Protein AF-A0A946SSC5-F1 (afdb_monomer)

pLDDT: mean 83.24, std 13.73, range [35.94, 98.56]

Mean predicted aligned error: 6.86 Å

Solvent-accessible surface area (backbone atoms only — not comparable to full-atom values): 13674 Å² total; per-residue (Å²): 127,75,74,42,82,44,70,67,45,88,76,43,49,70,81,72,43,70,69,41,90,38,64,67,46,46,53,49,51,55,53,41,40,76,64,51,39,46,44,38,33,26,27,44,85,92,42,77,40,22,36,37,31,32,17,36,24,82,60,31,71,52,28,45,43,38,53,60,25,34,32,43,79,46,79,42,29,50,95,72,70,70,52,75,51,73,42,42,54,56,46,52,52,54,51,51,51,60,23,53,79,68,72,20,16,45,30,41,67,36,67,69,44,43,70,52,40,48,74,74,60,30,40,82,72,52,75,55,101,89,28,33,36,32,36,36,59,81,49,94,83,47,48,71,44,76,38,72,68,44,81,66,90,60,82,75,47,93,92,38,49,31,35,44,36,37,32,46,72,89,51,35,45,42,75,82,43,89,72,63,30,33,59,61,16,44,53,49,40,44,58,77,56,40,91,44,40,46,81,43,82,40,79,57,47,54,69,54,23,70,71,26,15,45,40,44,36,38,40,26,52,73,58,39,78,68,40,92,46,74,56,46,40,41,28,64,55,50,42,54,52,52,54,52,53,52,56,64,74,75,110

Secondary structure (DSSP, 8-state):
--EEEEEPPTTTHHHHSTTTT-HHHHHHHHHHHHTT-EEEEEEETTEEEEEEEEEEGGG-SSSEEESSEEEEEEEEETTTT-S--HHHHHHHHHHHHHHHHTT-EEEEE-STTHHHHHHTTPEEEEEETTEEEEEE-SSTT--EEEPPP--------TTSEEEEEEE-TTSTT-TTSTTS-HHHHHHHHHHHHGGGEEEEEEE--HHHHHHH-PPSSEEEETTEE--SBTTB--HHHHHHHHHHHHHHHT-

Sequence (251 aa):
MAIRITNLTAEDVEECYPGVENEEKRAWVRRMMAKGMRRKFAVEGDERVGWVEYAPTEEALDAVAGEAVNHIHCLIDGRDYSGGGDAARVLLAAVEEDSAEEERGVSYSSHKFANLLVELGYGVVTGHDLGTLYLKATDPSQVVRFIETRVPEVQLEQGRVVVDLYWNYWCSDCAYGRGGDGLEGVRTACAEDGDAIVLREHELDRALIEQLGLGHNMSLIDGKNVSPFVCLTSKDWVRDAIQEARASSSS

Radius of gyration: 19.14 Å; Cα contacts (8 Å, |Δi|>4): 506; chains: 1; bounding box: 51×38×55 Å

Foldseek 3Di:
DDKDKDWCDLVCCCVPDPPSVDVVLNVQVVVLVVQAWIKMFIDDPHDGQWMWIWGAQLFDLAQKHWHQAIEIPDITGGPPLQEDDPRRVVRVVVVVVVSVVSQGKYKYWDPRHVVVCVVVPWDFDDDDPATTMTIDHPDPRIDMDGQDAAQDQDDDDPQAKEKEKEAESPQQQPPPQVARCRPVLLVVLQVVVPPRYHYHYHYDGSVNCNVGSQHHTWMAINSHTQDPHNYDDGSVSSNVVRVVVVVVSVD

Structure (mmCIF, N/CA/C/O backbone):
data_AF-A0A946SSC5-F1
#
_entry.id   AF-A0A946SSC5-F1
#
loop_
_atom_site.group_PDB
_atom_site.id
_atom_site.type_symbol
_atom_site.label_atom_id
_atom_site.label_alt_id
_atom_site.label_comp_id
_atom_site.label_asym_id
_atom_site.label_entity_id
_atom_site.label_seq_id
_atom_site.pdbx_PDB_ins_code
_atom_site.Cartn_x
_atom_site.Cartn_y
_atom_site.Cartn_z
_atom_site.occupancy
_atom_site.B_iso_or_equiv
_atom_site.auth_seq_id
_atom_site.auth_comp_id
_atom_site.auth_asym_id
_atom_site.auth_atom_id
_atom_site.pdbx_PDB_model_num
ATOM 1 N N . MET A 1 1 ? 28.828 -8.118 -6.622 1.00 62.53 1 MET A N 1
ATOM 2 C CA . MET A 1 1 ? 28.400 -9.121 -7.628 1.00 62.53 1 MET A CA 1
ATOM 3 C C . MET A 1 1 ? 27.259 -8.495 -8.434 1.00 62.53 1 MET A C 1
ATOM 5 O O . MET A 1 1 ? 26.855 -7.392 -8.098 1.00 62.53 1 MET A O 1
ATOM 9 N N . ALA A 1 2 ? 26.793 -9.081 -9.543 1.00 87.38 2 ALA A N 1
ATOM 10 C CA . ALA A 1 2 ? 25.662 -8.491 -10.276 1.00 87.38 2 ALA A CA 1
ATOM 11 C C . ALA A 1 2 ? 24.339 -8.824 -9.565 1.00 87.38 2 ALA A C 1
ATOM 13 O O . ALA A 1 2 ? 24.123 -9.984 -9.209 1.00 87.38 2 ALA A O 1
ATOM 14 N N . ILE A 1 3 ? 23.472 -7.826 -9.370 1.00 90.56 3 ILE A N 1
ATOM 15 C CA . ILE A 1 3 ? 22.123 -8.023 -8.824 1.00 90.56 3 ILE A CA 1
ATOM 16 C C . ILE A 1 3 ? 21.229 -8.594 -9.928 1.00 90.56 3 ILE A C 1
ATOM 18 O O . ILE A 1 3 ? 21.169 -8.047 -11.029 1.00 90.56 3 ILE A O 1
ATOM 22 N N . ARG A 1 4 ? 20.523 -9.685 -9.624 1.00 93.00 4 ARG A N 1
ATOM 23 C CA . ARG A 1 4 ? 19.527 -10.316 -10.503 1.00 93.00 4 ARG A CA 1
ATOM 24 C C . ARG A 1 4 ? 18.122 -10.138 -9.934 1.00 93.00 4 ARG A C 1
ATOM 26 O O . ARG A 1 4 ? 17.945 -10.147 -8.717 1.00 93.00 4 ARG A O 1
ATOM 33 N N . ILE A 1 5 ? 17.134 -10.010 -10.815 1.00 94.38 5 ILE A N 1
ATOM 34 C CA . ILE A 1 5 ? 15.723 -9.914 -10.434 1.00 94.38 5 ILE A CA 1
ATOM 35 C C . ILE A 1 5 ? 15.058 -11.283 -10.539 1.00 94.38 5 ILE A C 1
ATOM 37 O O . ILE A 1 5 ? 15.263 -12.018 -11.503 1.00 94.38 5 ILE A O 1
ATOM 41 N N . THR A 1 6 ? 14.258 -11.621 -9.533 1.00 91.69 6 THR A N 1
ATOM 42 C CA . THR A 1 6 ? 13.403 -12.815 -9.522 1.00 91.69 6 THR A CA 1
ATOM 43 C C . THR A 1 6 ? 11.975 -12.413 -9.173 1.00 91.69 6 THR A C 1
ATOM 45 O O . THR A 1 6 ? 11.772 -11.477 -8.402 1.00 91.69 6 THR A O 1
ATOM 48 N N . ASN A 1 7 ? 10.986 -13.081 -9.762 1.00 89.56 7 ASN A N 1
ATOM 49 C CA . ASN A 1 7 ? 9.577 -12.838 -9.458 1.00 89.56 7 ASN A CA 1
ATOM 50 C C . ASN A 1 7 ? 9.140 -13.734 -8.298 1.00 89.56 7 ASN A C 1
ATOM 52 O O . ASN A 1 7 ? 9.601 -14.867 -8.203 1.00 89.56 7 ASN A O 1
ATOM 56 N N . LEU A 1 8 ? 8.215 -13.248 -7.472 1.00 85.00 8 LEU A N 1
ATOM 57 C CA . LEU A 1 8 ? 7.461 -14.096 -6.559 1.00 85.00 8 LEU A CA 1
ATOM 58 C C . LEU A 1 8 ? 6.634 -15.092 -7.379 1.00 85.00 8 LEU A C 1
ATOM 60 O O . LEU A 1 8 ? 5.769 -14.694 -8.162 1.00 85.00 8 LEU A O 1
ATOM 64 N N . THR A 1 9 ? 6.880 -16.380 -7.183 1.00 78.12 9 THR A N 1
ATOM 65 C CA . THR A 1 9 ? 6.035 -17.448 -7.716 1.00 78.12 9 THR A CA 1
ATOM 66 C C . THR A 1 9 ? 5.004 -17.900 -6.682 1.00 78.12 9 THR A C 1
ATOM 68 O O . THR A 1 9 ? 5.083 -17.563 -5.502 1.00 78.12 9 THR A O 1
ATOM 71 N N . ALA A 1 10 ? 4.017 -18.688 -7.117 1.00 69.62 10 ALA A N 1
ATOM 72 C CA . ALA A 1 10 ? 3.042 -19.294 -6.209 1.00 69.62 10 ALA A CA 1
ATOM 73 C C . ALA A 1 10 ? 3.695 -20.222 -5.163 1.00 69.62 10 ALA A C 1
ATOM 75 O O . ALA A 1 10 ? 3.146 -20.377 -4.073 1.00 69.62 10 ALA A O 1
ATOM 76 N N . GLU A 1 11 ? 4.849 -20.811 -5.495 1.00 67.88 11 GLU A N 1
ATOM 77 C CA . GLU A 1 11 ? 5.653 -21.653 -4.602 1.00 67.88 11 GLU A CA 1
ATOM 78 C C . GLU A 1 11 ? 6.434 -20.796 -3.591 1.00 67.88 11 GLU A C 1
ATOM 80 O O . GLU A 1 11 ? 6.540 -21.158 -2.424 1.00 67.88 11 GLU A O 1
ATOM 85 N N . ASP A 1 12 ? 6.873 -19.597 -3.991 1.00 67.75 12 ASP A N 1
ATOM 86 C CA . ASP A 1 12 ? 7.615 -18.670 -3.126 1.00 67.75 12 ASP A CA 1
ATOM 87 C C . ASP A 1 12 ? 6.751 -17.994 -2.049 1.00 67.75 12 ASP A C 1
ATOM 89 O O . ASP A 1 12 ? 7.295 -17.399 -1.115 1.00 67.75 12 ASP A O 1
ATOM 93 N N . VAL A 1 13 ? 5.414 -18.046 -2.156 1.00 68.62 13 VAL A N 1
ATOM 94 C CA . VAL A 1 13 ? 4.502 -17.398 -1.191 1.00 68.62 13 VAL A CA 1
ATOM 95 C C . VAL A 1 13 ? 4.808 -17.860 0.237 1.00 68.62 13 VAL A C 1
ATOM 97 O O . VAL A 1 13 ? 4.786 -17.031 1.144 1.00 68.62 13 VAL A O 1
ATOM 100 N N . GLU A 1 14 ? 5.166 -19.136 0.415 1.00 62.91 14 GLU A N 1
ATOM 101 C CA . GLU A 1 14 ? 5.490 -19.767 1.704 1.00 62.91 14 GLU A CA 1
ATOM 102 C C . GLU A 1 14 ? 6.736 -19.187 2.381 1.00 62.91 14 GLU A C 1
ATOM 104 O O . GLU A 1 14 ? 6.787 -19.089 3.605 1.00 62.91 14 GLU A O 1
ATOM 109 N N . GLU A 1 15 ? 7.705 -18.716 1.598 1.00 60.75 15 GLU A N 1
ATOM 110 C CA . GLU A 1 15 ? 8.990 -18.219 2.101 1.00 60.75 15 GLU A CA 1
ATOM 111 C C . GLU A 1 15 ? 9.065 -16.687 2.175 1.00 60.75 15 GLU A C 1
ATOM 113 O O . GLU A 1 15 ? 9.998 -16.126 2.756 1.00 60.75 15 GLU A O 1
ATOM 118 N N . CYS A 1 16 ? 8.127 -15.988 1.532 1.00 61.78 16 CYS A N 1
ATOM 119 C CA . CYS A 1 16 ? 8.290 -14.574 1.192 1.00 61.78 16 CYS A CA 1
ATOM 120 C C . CYS A 1 16 ? 7.411 -13.598 1.970 1.00 61.78 16 CYS A C 1
ATOM 122 O O . CYS A 1 16 ? 7.641 -12.387 1.880 1.00 61.78 16 CYS A O 1
ATOM 124 N N . TYR A 1 17 ? 6.417 -14.078 2.718 1.00 62.59 17 TYR A N 1
ATOM 125 C CA . TYR A 1 17 ? 5.656 -13.231 3.633 1.00 62.59 17 TYR A CA 1
ATOM 126 C C . TYR A 1 17 ? 5.803 -13.757 5.070 1.00 62.59 17 TYR A C 1
ATOM 128 O O . TYR A 1 17 ? 5.594 -14.941 5.331 1.00 62.59 17 TYR A O 1
ATOM 136 N N . PRO A 1 18 ? 6.133 -12.891 6.040 1.00 55.56 18 PRO A N 1
ATOM 137 C CA . PRO A 1 18 ? 6.018 -13.241 7.452 1.00 55.56 18 PRO A CA 1
ATOM 138 C C . PRO A 1 18 ? 4.574 -13.660 7.781 1.00 55.56 18 PRO A C 1
ATOM 140 O O . PRO A 1 18 ? 3.637 -13.056 7.257 1.00 55.56 18 PRO A O 1
ATOM 143 N N . GLY A 1 19 ? 4.371 -14.675 8.626 1.00 53.56 19 GLY A N 1
ATOM 144 C CA . GLY A 1 19 ? 3.030 -15.122 9.047 1.00 53.56 19 GLY A CA 1
ATOM 145 C C . GLY A 1 19 ? 2.276 -16.003 8.039 1.00 53.56 19 GLY A C 1
ATOM 146 O O . GLY A 1 19 ? 1.084 -16.248 8.205 1.00 53.56 19 GLY A O 1
ATOM 147 N N . VAL A 1 20 ? 2.947 -16.501 6.993 1.00 52.56 20 VAL A N 1
ATOM 148 C CA . VAL A 1 20 ? 2.323 -17.335 5.947 1.00 52.56 20 VAL A CA 1
ATOM 149 C C . VAL A 1 20 ? 1.852 -18.692 6.434 1.00 52.56 20 VAL A C 1
ATOM 151 O O . VAL A 1 20 ? 1.103 -19.336 5.717 1.00 52.56 20 VAL A O 1
ATOM 154 N N . GLU A 1 21 ? 2.162 -19.116 7.658 1.00 56.19 21 GLU A N 1
ATOM 155 C CA . GLU A 1 21 ? 1.524 -20.296 8.258 1.00 56.19 21 GLU A CA 1
ATOM 156 C C . GLU A 1 21 ? -0.017 -20.174 8.293 1.00 56.19 21 GLU A C 1
ATOM 158 O O . GLU A 1 21 ? -0.713 -21.192 8.239 1.00 56.19 21 GLU A O 1
ATOM 163 N N . ASN A 1 22 ? -0.554 -18.948 8.240 1.00 70.62 22 ASN A N 1
ATOM 164 C CA . ASN A 1 22 ? -1.979 -18.652 8.117 1.00 70.62 22 ASN A CA 1
ATOM 165 C C . ASN A 1 22 ? -2.522 -18.892 6.681 1.00 70.62 22 ASN A C 1
ATOM 167 O O . ASN A 1 22 ? -2.164 -18.188 5.733 1.00 70.62 22 ASN A O 1
ATOM 171 N N . GLU A 1 23 ? -3.439 -19.860 6.519 1.00 79.25 23 GLU A N 1
ATOM 172 C CA . GLU A 1 23 ? -4.096 -20.168 5.231 1.00 79.25 23 GLU A CA 1
ATOM 173 C C . GLU A 1 23 ? -4.920 -18.997 4.679 1.00 79.25 23 GLU A C 1
ATOM 175 O O . GLU A 1 23 ? -4.972 -18.810 3.467 1.00 79.25 23 GLU A O 1
ATOM 180 N N . GLU A 1 24 ? -5.523 -18.171 5.532 1.00 79.62 24 GLU A N 1
ATOM 181 C CA . GLU A 1 24 ? -6.314 -17.016 5.093 1.00 79.62 24 GLU A CA 1
ATOM 182 C C . GLU A 1 24 ? -5.420 -15.966 4.432 1.00 79.62 24 GLU A C 1
ATOM 184 O O . GLU A 1 24 ? -5.740 -15.457 3.356 1.00 79.62 24 GLU A O 1
ATOM 189 N N . LYS A 1 25 ? -4.237 -15.724 5.011 1.00 78.56 25 LYS A N 1
ATOM 190 C CA . LYS A 1 25 ? -3.212 -14.867 4.409 1.00 78.56 25 LYS A CA 1
ATOM 191 C C . LYS A 1 25 ? -2.728 -15.432 3.077 1.00 78.56 25 LYS A C 1
ATOM 193 O O . LYS A 1 25 ? -2.626 -14.684 2.106 1.00 78.56 25 LYS A O 1
ATOM 198 N N . ARG A 1 26 ? -2.488 -16.748 2.988 1.00 79.25 26 ARG A N 1
ATOM 199 C CA . ARG A 1 26 ? -2.133 -17.414 1.716 1.00 79.25 26 ARG A CA 1
ATOM 200 C C . ARG A 1 26 ? -3.209 -17.213 0.657 1.00 79.25 26 ARG A C 1
ATOM 202 O O . ARG A 1 26 ? -2.900 -16.843 -0.476 1.00 79.25 26 ARG A O 1
ATOM 209 N N . ALA A 1 27 ? -4.467 -17.442 1.018 1.00 84.06 27 ALA A N 1
ATOM 210 C CA . ALA A 1 27 ? -5.601 -17.256 0.126 1.00 84.06 27 ALA A CA 1
ATOM 211 C C . ALA A 1 27 ? -5.731 -15.792 -0.321 1.00 84.06 27 ALA A C 1
ATOM 213 O O . ALA A 1 27 ? -5.965 -15.533 -1.503 1.00 84.06 27 ALA A O 1
ATOM 214 N N . TRP A 1 28 ? -5.514 -14.838 0.588 1.00 86.31 28 TRP A N 1
ATOM 215 C CA . TRP A 1 28 ? -5.505 -13.411 0.280 1.00 86.31 28 TRP A CA 1
ATOM 216 C C . TRP A 1 28 ? -4.379 -13.041 -0.695 1.00 86.31 28 TRP A C 1
ATOM 218 O O . TRP A 1 28 ? -4.660 -12.423 -1.720 1.00 86.31 28 TRP A O 1
ATOM 228 N N . VAL A 1 29 ? -3.136 -13.483 -0.458 1.00 85.31 29 VAL A N 1
ATOM 229 C CA . VAL A 1 29 ? -2.000 -13.197 -1.359 1.00 85.31 29 VAL A CA 1
ATOM 230 C C . VAL A 1 29 ? -2.276 -13.758 -2.752 1.00 85.31 29 VAL A C 1
ATOM 232 O O . VAL A 1 29 ? -2.159 -13.031 -3.735 1.00 85.31 29 VAL A O 1
ATOM 235 N N . ARG A 1 30 ? -2.725 -15.017 -2.854 1.00 86.94 30 ARG A N 1
ATOM 236 C CA . ARG A 1 30 ? -3.081 -15.638 -4.144 1.00 86.94 30 ARG A CA 1
ATOM 237 C C . ARG A 1 30 ? -4.183 -14.862 -4.868 1.00 86.94 30 ARG A C 1
ATOM 239 O O . ARG A 1 30 ? -4.097 -14.665 -6.078 1.00 86.94 30 ARG A O 1
ATOM 246 N N . ARG A 1 31 ? -5.200 -14.393 -4.136 1.00 90.44 31 ARG A N 1
ATOM 247 C CA . ARG A 1 31 ? -6.284 -13.561 -4.679 1.00 90.44 31 ARG A CA 1
ATOM 248 C C . ARG A 1 31 ? -5.761 -12.226 -5.210 1.00 90.44 31 ARG A C 1
ATOM 250 O O . ARG A 1 31 ? -6.166 -11.820 -6.294 1.00 90.44 31 ARG A O 1
ATOM 257 N N . MET A 1 32 ? -4.860 -11.569 -4.485 1.00 90.81 32 MET A N 1
ATOM 258 C CA . MET A 1 32 ? -4.260 -10.308 -4.925 1.00 90.81 32 MET A CA 1
ATOM 259 C C . MET A 1 32 ? -3.324 -10.502 -6.121 1.00 90.81 32 MET A C 1
ATOM 261 O O . MET A 1 32 ? -3.360 -9.706 -7.055 1.00 90.81 32 MET A O 1
ATOM 265 N N . MET A 1 33 ? -2.554 -11.592 -6.162 1.00 90.75 33 MET A N 1
ATOM 266 C CA . MET A 1 33 ? -1.740 -11.937 -7.332 1.00 90.75 33 MET A CA 1
ATOM 267 C C . MET A 1 33 ? -2.603 -12.167 -8.577 1.00 90.75 33 MET A C 1
ATOM 269 O O . MET A 1 33 ? -2.278 -11.671 -9.652 1.00 90.75 33 MET A O 1
ATOM 273 N N . ALA A 1 34 ? -3.747 -12.845 -8.436 1.00 92.25 34 ALA A N 1
ATOM 274 C CA . ALA A 1 34 ? -4.706 -13.022 -9.531 1.00 92.25 34 ALA A CA 1
ATOM 275 C C . ALA A 1 34 ? -5.320 -11.696 -10.025 1.00 92.25 34 ALA A C 1
ATOM 277 O O . ALA A 1 34 ? -5.780 -11.620 -11.162 1.00 92.25 34 ALA A O 1
ATOM 278 N N . LYS A 1 35 ? -5.305 -10.656 -9.185 1.00 93.44 35 LYS A N 1
ATOM 279 C CA . LYS A 1 35 ? -5.730 -9.283 -9.493 1.00 93.44 35 LYS A CA 1
ATOM 280 C C . LYS A 1 35 ? -4.599 -8.399 -10.040 1.00 93.44 35 LYS A C 1
ATOM 282 O O . LYS A 1 35 ? -4.812 -7.220 -10.288 1.00 93.44 35 LYS A O 1
ATOM 287 N N . GLY A 1 36 ? -3.404 -8.954 -10.247 1.00 93.62 36 GLY A N 1
ATOM 288 C CA . GLY A 1 36 ? -2.263 -8.234 -10.815 1.00 93.62 36 GLY A CA 1
ATOM 289 C C . GLY A 1 36 ? -1.265 -7.697 -9.791 1.00 93.62 36 GLY A C 1
ATOM 290 O O . GLY A 1 36 ? -0.322 -7.018 -10.185 1.00 93.62 36 GLY A O 1
ATOM 291 N N . MET A 1 37 ? -1.407 -8.015 -8.498 1.00 93.00 37 MET A N 1
ATOM 292 C CA . MET A 1 37 ? -0.343 -7.741 -7.529 1.00 93.00 37 MET A CA 1
ATOM 293 C C . MET A 1 37 ? 0.895 -8.577 -7.868 1.00 93.00 37 MET A C 1
ATOM 295 O O . MET A 1 37 ? 0.832 -9.801 -7.998 1.00 93.00 37 MET A O 1
ATOM 299 N N . ARG A 1 38 ? 2.041 -7.916 -7.974 1.00 93.31 38 ARG A N 1
ATOM 300 C CA . ARG A 1 38 ? 3.330 -8.526 -8.286 1.00 93.31 38 ARG A CA 1
ATOM 301 C C . ARG A 1 38 ? 4.327 -8.182 -7.197 1.00 93.31 38 ARG A C 1
ATOM 303 O O . ARG A 1 38 ? 4.334 -7.075 -6.664 1.00 93.31 38 ARG A O 1
ATOM 310 N N . ARG A 1 39 ? 5.225 -9.122 -6.913 1.00 92.00 39 ARG A N 1
ATOM 311 C CA . ARG A 1 39 ? 6.392 -8.893 -6.064 1.00 92.00 39 ARG A CA 1
ATOM 312 C C . ARG A 1 39 ? 7.641 -9.391 -6.774 1.00 92.00 39 ARG A C 1
ATOM 314 O O . ARG A 1 39 ? 7.635 -10.477 -7.352 1.00 92.00 39 ARG A O 1
ATOM 321 N N . LYS A 1 40 ? 8.706 -8.597 -6.734 1.00 93.12 40 LYS A N 1
ATOM 322 C CA . LYS A 1 40 ? 10.020 -8.944 -7.285 1.00 93.12 40 LYS A CA 1
ATOM 323 C C . LYS A 1 40 ? 11.083 -8.832 -6.204 1.00 93.12 40 LYS A C 1
ATOM 325 O O . LYS A 1 40 ? 11.002 -7.950 -5.353 1.00 93.12 40 LYS A O 1
ATOM 330 N N . PHE A 1 41 ? 12.090 -9.693 -6.264 1.00 91.00 41 PHE A N 1
ATOM 331 C CA . PHE A 1 41 ? 13.234 -9.701 -5.358 1.00 91.00 41 PHE A CA 1
ATOM 332 C C . PHE A 1 41 ? 14.511 -9.353 -6.108 1.00 91.00 41 PHE A C 1
ATOM 334 O O . PHE A 1 41 ? 14.764 -9.883 -7.192 1.00 91.00 41 PHE A O 1
ATOM 341 N N . ALA A 1 42 ? 15.335 -8.519 -5.483 1.00 91.50 42 ALA A N 1
ATOM 342 C CA . ALA A 1 42 ? 16.719 -8.312 -5.868 1.00 91.50 42 ALA A CA 1
ATOM 343 C C . ALA A 1 42 ?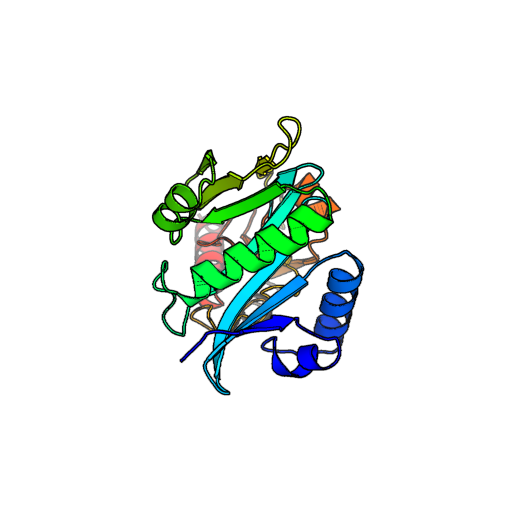 17.575 -9.357 -5.157 1.00 91.50 42 ALA A C 1
ATOM 345 O O . ALA A 1 42 ? 17.484 -9.511 -3.937 1.00 91.50 42 ALA A O 1
ATOM 346 N N . VAL A 1 43 ? 18.401 -10.076 -5.911 1.00 90.06 43 VAL A N 1
ATOM 347 C CA . VAL A 1 43 ? 19.237 -11.158 -5.389 1.00 90.06 43 VAL A CA 1
ATOM 348 C C . VAL A 1 43 ? 20.692 -10.902 -5.764 1.00 90.06 43 VAL A C 1
ATOM 350 O O . VAL A 1 43 ? 21.001 -10.678 -6.934 1.00 90.06 43 VAL A O 1
ATOM 353 N N . GLU A 1 44 ? 21.590 -10.945 -4.784 1.00 90.12 44 GLU A N 1
ATOM 354 C CA . GLU A 1 44 ? 23.037 -10.887 -4.990 1.00 90.12 44 GLU A CA 1
ATOM 355 C C . GLU A 1 44 ? 23.653 -12.228 -4.571 1.00 90.12 44 GLU A C 1
ATOM 357 O O . GLU A 1 44 ? 23.600 -12.622 -3.409 1.00 90.12 44 GLU A O 1
ATOM 362 N N . GLY A 1 45 ? 24.200 -12.973 -5.539 1.00 88.69 45 GLY A N 1
ATOM 363 C CA . GLY A 1 45 ? 24.571 -14.373 -5.307 1.00 88.69 45 GLY A CA 1
ATOM 364 C C . GLY A 1 45 ? 23.335 -15.214 -4.968 1.00 88.69 45 GLY A C 1
ATOM 365 O O . GLY A 1 45 ? 22.440 -15.348 -5.811 1.00 88.69 45 GLY A O 1
ATOM 366 N N . ASP A 1 46 ? 23.293 -15.727 -3.738 1.00 85.50 46 ASP A N 1
ATOM 367 C CA . ASP A 1 46 ? 22.190 -16.527 -3.185 1.00 85.50 46 ASP A CA 1
ATOM 368 C C . ASP A 1 46 ? 21.356 -15.761 -2.140 1.00 85.50 46 ASP A C 1
ATOM 370 O O . ASP A 1 46 ? 20.396 -16.303 -1.595 1.00 85.50 46 ASP A O 1
ATOM 374 N N . GLU A 1 47 ? 21.679 -14.491 -1.867 1.00 85.12 47 GLU A N 1
ATOM 375 C CA . GLU A 1 47 ? 20.987 -13.691 -0.854 1.00 85.12 47 GLU A CA 1
ATOM 376 C C . GLU A 1 47 ? 19.984 -12.713 -1.473 1.00 85.12 47 GLU A C 1
ATOM 378 O O . GLU A 1 47 ? 20.306 -11.957 -2.392 1.00 85.12 47 GLU A O 1
ATOM 383 N N . ARG A 1 48 ? 18.760 -12.677 -0.928 1.00 85.75 48 ARG A N 1
ATOM 384 C CA . ARG A 1 48 ? 17.787 -11.616 -1.224 1.00 85.75 48 ARG A CA 1
ATOM 385 C C . ARG A 1 48 ? 18.253 -10.322 -0.552 1.00 85.75 48 ARG A C 1
ATOM 387 O O . ARG A 1 48 ? 18.288 -10.230 0.673 1.00 85.75 48 ARG A O 1
ATOM 394 N N . VAL A 1 49 ? 18.577 -9.322 -1.363 1.00 87.31 49 VAL A N 1
ATOM 395 C CA . VAL A 1 49 ? 19.079 -8.006 -0.934 1.00 87.31 49 VAL A CA 1
ATOM 396 C C . VAL A 1 49 ? 18.029 -6.902 -1.053 1.00 87.31 49 VAL A C 1
ATOM 398 O O . VAL A 1 49 ? 18.327 -5.743 -0.800 1.00 87.31 49 VAL A O 1
ATOM 401 N N . GLY A 1 50 ? 16.792 -7.232 -1.421 1.00 87.62 50 GLY A N 1
ATOM 402 C CA . GLY A 1 50 ? 15.687 -6.280 -1.480 1.00 87.62 50 GLY A CA 1
ATOM 403 C C . GLY A 1 50 ? 14.463 -6.863 -2.172 1.00 87.62 50 GLY A C 1
ATOM 404 O O . GLY A 1 50 ? 14.522 -7.954 -2.747 1.00 87.62 50 GLY A O 1
AT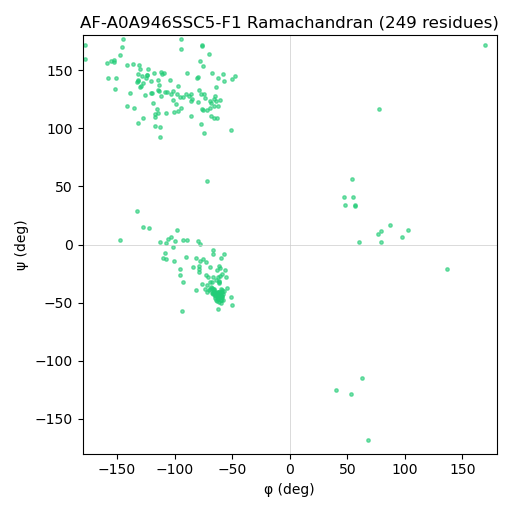OM 405 N N . TRP A 1 51 ? 13.354 -6.133 -2.127 1.00 89.56 51 TRP A N 1
ATOM 406 C CA . TRP A 1 51 ? 12.140 -6.484 -2.854 1.00 89.56 51 TRP A CA 1
ATOM 407 C C . TRP A 1 51 ? 11.269 -5.266 -3.140 1.00 89.56 51 TRP A C 1
ATOM 409 O O . TRP A 1 51 ? 11.360 -4.245 -2.464 1.00 89.56 51 TRP A O 1
ATOM 419 N N . VAL A 1 52 ? 10.413 -5.391 -4.148 1.00 92.62 52 VAL A N 1
ATOM 420 C CA . VAL A 1 52 ? 9.384 -4.410 -4.493 1.00 92.62 52 VAL A CA 1
ATOM 421 C C . VAL A 1 52 ? 8.065 -5.127 -4.695 1.00 92.62 52 VAL A C 1
ATOM 423 O O . VAL A 1 52 ? 8.034 -6.219 -5.263 1.00 92.62 52 VAL A O 1
ATOM 426 N N . GLU A 1 53 ? 6.985 -4.523 -4.227 1.00 92.75 53 GLU A N 1
ATOM 427 C CA . GLU A 1 53 ? 5.628 -4.994 -4.460 1.00 92.75 53 GLU A CA 1
ATOM 428 C C . GLU A 1 53 ? 4.767 -3.864 -4.980 1.00 92.75 53 GLU A C 1
ATOM 430 O O . GLU A 1 53 ? 4.832 -2.733 -4.492 1.00 92.75 53 GLU A O 1
ATOM 435 N N . TYR A 1 54 ? 3.969 -4.190 -5.980 1.00 96.00 54 TYR A N 1
ATOM 436 C CA . TYR A 1 54 ? 3.142 -3.238 -6.687 1.00 96.00 54 TYR A CA 1
ATOM 437 C C . TYR A 1 54 ? 1.919 -3.937 -7.270 1.00 96.00 54 TYR A C 1
ATOM 439 O O . TYR A 1 54 ? 1.912 -5.155 -7.455 1.00 96.00 54 TYR A O 1
ATOM 447 N N . ALA A 1 55 ? 0.884 -3.165 -7.555 1.00 95.81 55 ALA A N 1
ATOM 448 C CA . ALA A 1 55 ? -0.324 -3.635 -8.217 1.00 95.81 55 ALA A CA 1
ATOM 449 C C . ALA A 1 55 ? -0.901 -2.515 -9.095 1.00 95.81 55 ALA A C 1
ATOM 451 O O . ALA A 1 55 ? -0.554 -1.347 -8.889 1.00 95.81 55 ALA A O 1
ATOM 452 N N . PRO A 1 56 ? -1.802 -2.829 -10.038 1.00 97.06 56 PRO A N 1
ATOM 453 C CA . PRO A 1 56 ? -2.616 -1.824 -10.713 1.00 97.06 56 PRO A CA 1
ATOM 454 C C . PRO A 1 56 ? -3.298 -0.885 -9.707 1.00 97.06 56 PRO A C 1
ATOM 456 O O . PRO A 1 56 ? -3.749 -1.335 -8.653 1.00 97.06 56 PRO A O 1
ATOM 459 N N . THR A 1 57 ? -3.411 0.411 -10.009 1.00 95.62 57 THR A N 1
ATOM 460 C CA . THR A 1 57 ? -4.080 1.393 -9.131 1.00 95.62 57 THR A CA 1
ATOM 461 C C . THR A 1 57 ? -5.536 1.040 -8.843 1.00 95.62 57 THR A C 1
ATOM 463 O O . THR A 1 57 ? -6.060 1.402 -7.792 1.00 95.62 57 THR A O 1
ATOM 466 N N . GLU A 1 58 ? -6.170 0.295 -9.743 1.00 94.31 58 GLU A N 1
ATOM 467 C CA . GLU A 1 58 ? -7.523 -0.239 -9.598 1.00 94.31 58 GLU A CA 1
ATOM 468 C C . GLU A 1 58 ? -7.619 -1.334 -8.521 1.00 94.31 58 GLU A C 1
ATOM 470 O O . GLU A 1 58 ? -8.698 -1.609 -8.013 1.00 94.31 58 GLU A O 1
ATOM 475 N N . GLU A 1 59 ? -6.496 -1.943 -8.146 1.00 93.62 59 GLU A N 1
ATOM 476 C CA . GLU A 1 59 ? -6.385 -2.988 -7.120 1.00 93.62 59 GLU A CA 1
ATOM 477 C C . GLU A 1 59 ? -5.409 -2.574 -6.007 1.00 93.62 59 GLU A C 1
ATOM 479 O O . GLU A 1 59 ? -4.981 -3.394 -5.191 1.00 93.62 59 GLU A O 1
ATOM 484 N N . ALA A 1 60 ? -5.060 -1.283 -5.966 1.00 90.75 60 ALA A N 1
ATOM 485 C CA . ALA A 1 60 ? -4.095 -0.754 -5.028 1.00 90.75 60 ALA A CA 1
ATOM 486 C C . ALA A 1 60 ? -4.587 -0.893 -3.590 1.00 90.75 60 ALA A C 1
ATOM 488 O O . ALA A 1 60 ? -5.728 -0.561 -3.253 1.00 90.75 60 ALA A O 1
ATOM 489 N N . LEU A 1 61 ? -3.667 -1.332 -2.740 1.00 86.88 61 LEU A N 1
ATOM 490 C CA . LEU A 1 61 ? -3.877 -1.476 -1.309 1.00 86.88 61 LEU A CA 1
ATOM 491 C C . LEU A 1 61 ? -3.781 -0.132 -0.579 1.00 86.88 61 LEU A C 1
ATOM 493 O O . LEU A 1 61 ? -4.329 0.003 0.511 1.00 86.88 61 LEU A O 1
ATOM 497 N N . ASP A 1 62 ? -3.076 0.838 -1.163 1.00 86.75 62 ASP A N 1
ATOM 498 C CA . ASP A 1 62 ? -2.974 2.210 -0.668 1.00 86.75 62 ASP A CA 1
ATOM 499 C C . ASP A 1 62 ? -4.229 3.021 -1.008 1.00 86.75 62 ASP A C 1
ATOM 501 O O . ASP A 1 62 ? -4.919 2.756 -1.999 1.00 86.75 62 ASP A O 1
ATOM 505 N N . ALA A 1 63 ? -4.462 4.097 -0.249 1.00 88.94 63 ALA A N 1
ATOM 506 C CA . ALA A 1 63 ? -5.463 5.124 -0.548 1.00 88.94 63 ALA A CA 1
ATOM 507 C C . ALA A 1 63 ? -5.031 6.009 -1.738 1.00 88.94 63 ALA A C 1
ATOM 509 O O . ALA A 1 63 ? -4.951 7.234 -1.646 1.00 88.94 63 ALA A O 1
ATOM 510 N N . VAL A 1 64 ? -4.730 5.376 -2.870 1.00 91.75 64 VAL A N 1
ATOM 511 C CA . VAL A 1 64 ? -4.353 5.990 -4.143 1.00 91.75 64 VAL A CA 1
ATOM 512 C C . VAL A 1 64 ? -5.366 5.571 -5.202 1.00 91.75 64 VAL A C 1
ATOM 514 O O . VAL A 1 64 ? -5.840 4.436 -5.224 1.00 91.75 64 VAL A O 1
ATOM 517 N N . ALA A 1 65 ? -5.726 6.511 -6.068 1.00 93.25 65 ALA A N 1
ATOM 518 C CA . ALA A 1 65 ? -6.578 6.284 -7.225 1.00 93.25 65 ALA A CA 1
ATOM 519 C C . ALA A 1 65 ? -5.867 6.757 -8.493 1.00 93.25 65 ALA A C 1
ATOM 521 O O . ALA A 1 65 ? -5.178 7.779 -8.482 1.00 93.25 65 ALA A O 1
ATOM 522 N N . GLY A 1 66 ? -6.078 6.025 -9.576 1.00 94.00 66 GLY A N 1
ATOM 523 C CA . GLY A 1 66 ? -5.541 6.288 -10.903 1.00 94.00 66 GLY A CA 1
ATOM 524 C C . GLY A 1 66 ? -6.060 5.244 -11.883 1.00 94.00 66 GLY A C 1
ATOM 525 O O . GLY A 1 66 ? -6.682 4.265 -11.467 1.00 94.00 66 GLY A O 1
ATOM 526 N N . GLU A 1 67 ? -5.798 5.460 -13.163 1.00 94.00 67 GLU A N 1
ATOM 527 C CA . GLU A 1 67 ? -6.155 4.535 -14.238 1.00 94.00 67 GLU A CA 1
ATOM 528 C C . GLU A 1 67 ? -4.910 4.244 -15.073 1.00 94.00 67 GLU A C 1
ATOM 530 O O . GLU A 1 67 ? -4.116 5.154 -15.329 1.00 94.00 67 GLU A O 1
ATOM 535 N N . ALA A 1 68 ? -4.735 2.982 -15.472 1.00 96.06 68 ALA A N 1
ATOM 536 C CA . ALA A 1 68 ? -3.592 2.536 -16.272 1.00 96.06 68 ALA A CA 1
ATOM 537 C C . ALA A 1 68 ? -2.233 2.894 -15.633 1.00 96.06 68 ALA A C 1
ATOM 539 O O . ALA A 1 68 ? -1.281 3.300 -16.300 1.00 96.06 68 ALA A O 1
ATOM 540 N N . VAL A 1 69 ? -2.132 2.736 -14.312 1.00 98.19 69 VAL A N 1
ATOM 541 C CA . VAL A 1 69 ? -0.894 2.932 -13.549 1.00 98.19 69 VAL A CA 1
ATOM 542 C C . VAL A 1 69 ? -0.680 1.738 -12.627 1.00 98.19 69 VAL A C 1
ATOM 544 O O . VAL A 1 69 ? -1.629 1.217 -12.050 1.00 98.19 69 VAL A O 1
ATOM 547 N N . ASN A 1 70 ? 0.567 1.304 -12.479 1.00 98.19 70 ASN A N 1
ATOM 548 C CA . ASN A 1 70 ? 0.988 0.396 -11.422 1.00 98.19 70 ASN A CA 1
ATOM 549 C C . ASN A 1 70 ? 1.489 1.221 -10.228 1.00 98.19 70 ASN A C 1
ATOM 551 O O . ASN A 1 70 ? 2.330 2.112 -10.369 1.00 98.19 70 ASN A O 1
ATOM 555 N N . HIS A 1 71 ? 0.944 0.963 -9.043 1.00 96.94 71 HIS A N 1
ATOM 556 C CA . HIS A 1 71 ? 1.334 1.608 -7.796 1.00 96.94 71 HIS A CA 1
ATOM 557 C C . HIS A 1 71 ? 2.229 0.690 -6.975 1.00 96.94 71 HIS A C 1
ATOM 559 O O . HIS A 1 71 ? 1.847 -0.433 -6.655 1.00 96.94 71 HIS A O 1
ATOM 565 N N . ILE A 1 72 ? 3.412 1.180 -6.615 1.00 95.75 72 ILE A N 1
ATOM 566 C CA . ILE A 1 72 ? 4.322 0.506 -5.696 1.00 95.75 72 ILE A CA 1
ATOM 567 C C . ILE A 1 72 ? 3.800 0.693 -4.275 1.00 95.75 72 ILE A C 1
ATOM 569 O O . ILE A 1 72 ? 3.785 1.808 -3.763 1.00 95.75 72 ILE A O 1
ATOM 573 N N . HIS A 1 73 ? 3.436 -0.412 -3.631 1.00 89.44 73 HIS A N 1
ATOM 574 C CA . HIS A 1 73 ? 3.004 -0.428 -2.236 1.00 89.44 73 HIS A CA 1
ATOM 575 C C . HIS A 1 73 ? 4.199 -0.424 -1.284 1.00 89.44 73 HIS A C 1
ATOM 577 O O . HIS A 1 73 ? 4.204 0.235 -0.247 1.00 89.44 73 HIS A O 1
ATOM 583 N N . CYS A 1 74 ? 5.258 -1.158 -1.629 1.00 87.94 74 CYS A N 1
ATOM 584 C CA . CYS A 1 74 ? 6.448 -1.217 -0.793 1.00 87.94 74 CYS A CA 1
ATOM 585 C C . CYS A 1 74 ? 7.709 -1.473 -1.616 1.00 87.94 74 CYS A C 1
ATOM 587 O O . CYS A 1 74 ? 7.703 -2.235 -2.581 1.00 87.94 74 CYS A O 1
ATOM 589 N N . LEU A 1 75 ? 8.799 -0.830 -1.195 1.00 89.12 75 LEU A N 1
ATOM 590 C CA . LEU A 1 75 ? 10.137 -0.996 -1.744 1.00 89.12 75 LEU A CA 1
ATOM 591 C C . LEU A 1 75 ? 11.141 -1.108 -0.597 1.00 89.12 75 LEU A C 1
ATOM 593 O O . LEU A 1 75 ? 11.343 -0.165 0.177 1.00 89.12 75 LEU A O 1
ATOM 597 N N . ILE A 1 76 ? 11.797 -2.261 -0.521 1.00 85.06 76 ILE A N 1
ATOM 598 C CA . ILE A 1 76 ? 12.840 -2.576 0.447 1.00 85.06 76 ILE A CA 1
ATOM 599 C C . ILE A 1 76 ? 14.168 -2.754 -0.278 1.00 85.06 76 ILE A C 1
ATOM 601 O O . ILE A 1 76 ? 14.276 -3.477 -1.265 1.00 85.06 76 ILE A O 1
ATOM 605 N N . ASP A 1 77 ? 15.183 -2.097 0.263 1.00 81.69 77 ASP A N 1
ATOM 606 C CA . ASP A 1 77 ? 16.530 -2.002 -0.282 1.00 81.69 77 ASP A CA 1
ATOM 607 C C . ASP A 1 77 ? 17.512 -2.313 0.850 1.00 81.69 77 ASP A C 1
ATOM 609 O O . ASP A 1 77 ? 17.660 -1.531 1.795 1.00 81.69 77 ASP A O 1
ATOM 613 N N . GLY A 1 78 ? 18.085 -3.514 0.807 1.00 73.56 78 GLY A N 1
ATOM 614 C CA . GLY A 1 78 ? 18.889 -4.100 1.874 1.00 73.56 78 GLY A CA 1
ATOM 615 C C . GLY A 1 78 ? 18.102 -4.442 3.144 1.00 73.56 78 GLY A C 1
ATOM 616 O O . GLY A 1 78 ? 16.871 -4.424 3.187 1.00 73.56 78 GLY A O 1
ATOM 617 N N . ARG A 1 79 ? 18.843 -4.747 4.219 1.00 56.81 79 ARG A N 1
ATOM 618 C CA . ARG A 1 79 ? 18.279 -4.954 5.567 1.00 56.81 79 ARG A CA 1
ATOM 619 C C . ARG A 1 79 ? 17.949 -3.641 6.287 1.00 56.81 79 ARG A C 1
ATOM 621 O O . ARG A 1 79 ? 17.119 -3.646 7.190 1.00 56.81 79 ARG A O 1
ATOM 628 N N . ASP A 1 80 ? 18.556 -2.531 5.866 1.00 52.81 80 ASP A N 1
ATOM 629 C CA . ASP A 1 80 ? 18.642 -1.314 6.686 1.00 52.81 80 ASP A CA 1
ATOM 630 C C . ASP A 1 80 ? 17.683 -0.193 6.290 1.00 52.81 80 ASP A C 1
ATOM 632 O O . ASP A 1 80 ? 17.750 0.895 6.857 1.00 52.81 80 ASP A O 1
ATOM 636 N N . TYR A 1 81 ? 16.761 -0.426 5.352 1.00 55.72 81 TYR A N 1
ATOM 637 C CA . TYR A 1 81 ? 15.785 0.588 4.951 1.00 55.72 81 TYR A CA 1
ATOM 638 C C . TYR A 1 81 ? 16.434 1.966 4.665 1.00 55.72 81 TYR A C 1
ATOM 640 O O . TYR A 1 81 ? 15.799 2.991 4.909 1.00 55.72 81 TYR A O 1
ATOM 648 N N . SER A 1 82 ? 17.656 2.033 4.134 1.00 56.34 82 SER A N 1
ATOM 649 C CA . SER A 1 82 ? 18.404 3.298 4.060 1.00 56.34 82 SER A CA 1
ATOM 650 C C . SER A 1 82 ? 18.058 4.168 2.848 1.00 56.34 82 SER A C 1
ATOM 652 O O . SER A 1 82 ? 18.221 5.378 2.921 1.00 56.34 82 SER A O 1
ATOM 654 N N . GLY A 1 83 ? 17.460 3.600 1.797 1.00 58.16 83 GLY A N 1
ATOM 655 C CA . GLY A 1 83 ? 16.930 4.353 0.660 1.00 58.16 83 GLY A CA 1
ATOM 656 C C . GLY A 1 83 ? 18.024 4.812 -0.303 1.00 58.16 83 GLY A C 1
ATOM 657 O O . GLY A 1 83 ? 18.868 5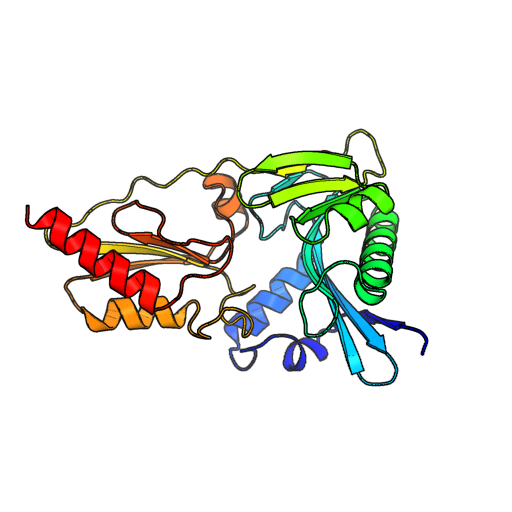.625 0.052 1.00 58.16 83 GLY A O 1
ATOM 658 N N . GLY A 1 84 ? 17.990 4.323 -1.545 1.00 62.22 84 GLY A N 1
ATOM 659 C CA . GLY A 1 84 ? 18.877 4.805 -2.612 1.00 62.22 84 GLY A CA 1
ATOM 660 C C . GLY A 1 84 ? 20.067 3.906 -2.960 1.00 62.22 84 GLY A C 1
ATOM 661 O O . GLY A 1 84 ? 20.960 4.360 -3.671 1.00 62.22 84 GLY A O 1
ATOM 662 N N . GLY A 1 85 ? 20.095 2.663 -2.484 1.00 77.44 85 GLY A N 1
ATOM 663 C CA . GLY A 1 85 ? 21.066 1.641 -2.859 1.00 77.44 85 GLY A CA 1
ATOM 664 C C . GLY A 1 85 ? 20.806 1.018 -4.234 1.00 77.44 85 GLY A C 1
ATOM 665 O O . GLY A 1 85 ? 19.783 1.250 -4.887 1.00 77.44 85 GLY A O 1
ATOM 666 N N . ASP A 1 86 ? 21.765 0.208 -4.683 1.00 86.25 86 ASP A N 1
ATOM 667 C CA . ASP A 1 86 ? 21.748 -0.415 -6.010 1.00 86.25 86 ASP A CA 1
ATOM 668 C C . ASP A 1 86 ? 20.544 -1.350 -6.205 1.00 86.25 86 ASP A C 1
ATOM 670 O O . ASP A 1 86 ? 19.990 -1.413 -7.304 1.00 86.25 86 ASP A O 1
ATOM 674 N N . ALA A 1 87 ? 20.072 -2.027 -5.149 1.00 89.88 87 ALA A N 1
ATOM 675 C CA . ALA A 1 87 ? 18.906 -2.900 -5.257 1.00 89.88 87 ALA A CA 1
ATOM 676 C C . ALA A 1 87 ? 17.627 -2.102 -5.548 1.00 89.88 87 ALA A C 1
ATOM 678 O O . ALA A 1 87 ? 16.857 -2.509 -6.416 1.00 89.88 87 ALA A O 1
ATOM 679 N N . ALA A 1 88 ? 17.424 -0.938 -4.917 1.00 91.62 88 ALA A N 1
ATOM 680 C CA . ALA A 1 88 ? 16.275 -0.072 -5.205 1.00 91.62 88 ALA A CA 1
ATOM 681 C C . ALA A 1 88 ? 16.212 0.352 -6.678 1.00 91.62 88 ALA A C 1
ATOM 683 O O . ALA A 1 88 ? 15.142 0.321 -7.282 1.00 91.62 88 ALA A O 1
ATOM 684 N N . ARG A 1 89 ? 17.358 0.720 -7.268 1.00 93.06 89 ARG A N 1
ATOM 685 C CA . ARG A 1 89 ? 17.449 1.111 -8.685 1.00 93.06 89 ARG A CA 1
ATOM 686 C C . ARG A 1 89 ? 17.038 -0.020 -9.613 1.00 93.06 89 ARG A C 1
ATOM 688 O O . ARG A 1 89 ? 16.220 0.192 -10.502 1.00 93.06 89 ARG A O 1
ATOM 695 N N . VAL A 1 90 ? 17.591 -1.212 -9.397 1.00 94.25 90 VAL A N 1
ATOM 696 C CA . VAL A 1 90 ? 17.299 -2.378 -10.242 1.00 94.25 90 VAL A CA 1
ATOM 697 C C . VAL A 1 90 ? 15.846 -2.828 -10.060 1.00 94.25 90 VAL A C 1
ATOM 699 O O . VAL A 1 90 ? 15.190 -3.179 -11.036 1.00 94.25 90 VAL A O 1
ATOM 702 N N . LEU A 1 91 ? 15.310 -2.762 -8.838 1.00 95.81 91 LEU A N 1
ATOM 703 C CA . LEU A 1 91 ? 13.907 -3.072 -8.560 1.00 95.81 91 LEU A CA 1
ATOM 704 C C . LEU A 1 91 ? 12.956 -2.090 -9.247 1.00 95.81 91 LEU A C 1
ATOM 706 O O . LEU A 1 91 ? 12.024 -2.538 -9.905 1.00 95.81 91 LEU A O 1
ATOM 710 N N . LEU A 1 92 ? 13.200 -0.779 -9.142 1.00 96.81 92 LEU A N 1
ATOM 711 C CA . LEU A 1 92 ? 12.387 0.238 -9.818 1.00 96.81 92 LEU A CA 1
ATOM 712 C C . LEU A 1 92 ? 12.426 0.064 -11.339 1.00 96.81 92 LEU A C 1
ATOM 714 O O . LEU A 1 92 ? 11.373 0.059 -11.967 1.00 96.81 92 LEU A O 1
ATOM 718 N N . ALA A 1 93 ? 13.606 -0.174 -11.917 1.00 96.94 93 ALA A N 1
ATOM 719 C CA . ALA A 1 93 ? 13.735 -0.453 -13.346 1.00 96.94 93 ALA A CA 1
ATOM 720 C C . ALA A 1 93 ? 12.920 -1.689 -13.775 1.00 96.94 93 ALA A C 1
ATOM 722 O O . ALA A 1 93 ? 12.272 -1.663 -14.816 1.00 96.94 93 ALA A O 1
ATOM 723 N N . ALA A 1 94 ? 12.888 -2.741 -12.952 1.00 97.56 94 ALA A N 1
ATOM 724 C CA . ALA A 1 94 ? 12.092 -3.934 -13.233 1.00 97.56 94 ALA A CA 1
ATOM 725 C C . ALA A 1 94 ? 10.573 -3.711 -13.098 1.00 97.56 94 ALA A C 1
ATOM 727 O O . ALA A 1 94 ? 9.799 -4.407 -13.747 1.00 97.56 94 ALA A O 1
ATOM 728 N N . VAL A 1 95 ? 10.122 -2.773 -12.256 1.00 98.19 95 VAL A N 1
ATOM 729 C CA . VAL A 1 95 ? 8.704 -2.359 -12.230 1.00 98.19 95 VAL A CA 1
ATOM 730 C C . VAL A 1 95 ? 8.365 -1.537 -13.471 1.00 98.19 95 VAL A C 1
ATOM 732 O O . VAL A 1 95 ? 7.292 -1.712 -14.043 1.00 98.19 95 VAL A O 1
ATOM 735 N N . GLU A 1 96 ? 9.269 -0.650 -13.889 1.00 98.25 96 GLU A N 1
ATOM 736 C CA . GLU A 1 96 ? 9.108 0.161 -15.100 1.00 98.25 96 GLU A CA 1
ATOM 737 C C . GLU A 1 96 ? 9.019 -0.703 -16.360 1.00 98.25 96 GLU A C 1
ATOM 739 O O . GLU A 1 96 ? 8.178 -0.427 -17.209 1.00 98.25 96 GLU A O 1
ATOM 744 N N . GLU A 1 97 ? 9.828 -1.760 -16.462 1.00 97.75 97 GLU A N 1
ATOM 745 C CA . GLU A 1 97 ? 9.777 -2.725 -17.567 1.00 97.75 97 GLU A CA 1
ATOM 746 C C . GLU A 1 97 ? 8.426 -3.453 -17.623 1.00 97.75 97 GLU A C 1
ATOM 748 O O . GLU A 1 97 ? 7.728 -3.341 -18.630 1.00 97.75 97 GLU A O 1
ATOM 753 N N . ASP A 1 98 ? 8.001 -4.095 -16.525 1.00 96.81 98 ASP A N 1
ATOM 754 C CA . ASP A 1 98 ? 6.695 -4.772 -16.453 1.00 96.81 98 ASP A CA 1
ATOM 755 C C . ASP A 1 98 ? 5.537 -3.806 -16.766 1.00 96.81 98 ASP A C 1
ATOM 757 O O . ASP A 1 98 ? 4.588 -4.162 -17.459 1.00 96.81 98 ASP A O 1
ATOM 761 N N . SER A 1 99 ? 5.609 -2.565 -16.275 1.00 97.25 99 SER A N 1
ATOM 762 C CA . SER A 1 99 ? 4.545 -1.578 -16.494 1.00 97.25 99 SER A CA 1
ATOM 763 C C . SER A 1 99 ? 4.516 -1.075 -17.933 1.00 97.25 99 SER A C 1
ATOM 765 O O . SER A 1 99 ? 3.436 -0.859 -18.474 1.00 97.25 99 SER A O 1
ATOM 767 N N . ALA A 1 100 ? 5.671 -0.936 -18.587 1.00 95.94 100 ALA A N 1
ATOM 768 C CA . ALA A 1 100 ? 5.736 -0.564 -19.995 1.00 95.94 100 ALA A CA 1
ATOM 769 C C . ALA A 1 100 ? 5.135 -1.648 -20.905 1.00 95.94 100 ALA A C 1
ATOM 771 O O . ALA A 1 100 ? 4.435 -1.305 -21.856 1.00 95.94 100 ALA A O 1
ATOM 772 N N . GLU A 1 101 ? 5.350 -2.934 -20.600 1.00 95.44 101 GLU A N 1
ATOM 773 C CA . GLU A 1 101 ? 4.716 -4.055 -21.317 1.00 95.44 101 GLU A CA 1
ATOM 774 C C . GLU A 1 101 ? 3.183 -4.048 -21.198 1.00 95.44 101 GLU A C 1
ATOM 776 O O . GLU A 1 101 ? 2.486 -4.514 -22.098 1.00 95.44 101 GLU A O 1
ATOM 781 N N . GLU A 1 102 ? 2.659 -3.499 -20.102 1.00 94.94 102 GLU A N 1
ATOM 782 C CA . GLU A 1 102 ? 1.225 -3.354 -19.832 1.00 94.94 102 GLU A CA 1
ATOM 783 C C . GLU A 1 102 ? 0.651 -1.999 -20.284 1.00 94.94 102 GLU A C 1
ATOM 785 O O . GLU A 1 102 ? -0.521 -1.724 -20.030 1.00 94.94 102 GLU A O 1
ATOM 790 N N . GLU A 1 103 ? 1.458 -1.146 -20.928 1.00 96.19 103 GLU A N 1
ATOM 791 C CA . GLU A 1 103 ? 1.103 0.235 -21.299 1.00 96.19 103 GLU A CA 1
ATOM 792 C C . GLU A 1 103 ? 0.667 1.096 -20.091 1.00 96.19 103 GLU A C 1
ATOM 794 O O . GLU A 1 103 ? -0.176 1.989 -20.195 1.00 96.19 103 GLU A O 1
ATOM 799 N N . ARG A 1 104 ? 1.269 0.845 -18.922 1.00 97.44 104 ARG A N 1
ATOM 800 C CA . ARG A 1 104 ? 0.982 1.517 -17.649 1.00 97.44 104 ARG A CA 1
ATOM 801 C C . ARG A 1 104 ? 2.103 2.452 -17.207 1.00 97.44 104 ARG A C 1
ATOM 803 O O . ARG A 1 104 ? 3.287 2.198 -17.429 1.00 97.44 104 ARG A O 1
ATOM 810 N N . GLY A 1 105 ? 1.724 3.528 -16.523 1.00 98.19 105 GLY A N 1
ATOM 811 C CA . GLY A 1 105 ? 2.656 4.367 -15.768 1.00 98.19 105 GLY A CA 1
ATOM 812 C C . GLY A 1 105 ? 3.068 3.702 -14.452 1.00 98.19 105 GLY A C 1
ATOM 813 O O . GLY A 1 105 ? 2.466 2.713 -14.033 1.00 98.19 105 GLY A O 1
ATOM 814 N N . VAL A 1 106 ? 4.052 4.272 -13.755 1.00 98.56 106 VAL A N 1
ATOM 815 C CA . VAL A 1 106 ? 4.471 3.805 -12.420 1.00 98.56 106 VAL A CA 1
ATOM 816 C C . VAL A 1 106 ? 4.315 4.917 -11.399 1.00 98.56 106 VAL A C 1
ATOM 818 O O . VAL A 1 106 ? 4.807 6.028 -11.601 1.00 98.56 106 VAL A O 1
ATOM 821 N N . SER A 1 107 ? 3.670 4.618 -10.275 1.00 97.81 107 SER A N 1
ATOM 822 C CA . SER A 1 107 ? 3.551 5.544 -9.152 1.00 97.81 107 SER A CA 1
ATOM 823 C C . SER A 1 107 ? 4.092 4.957 -7.858 1.00 97.81 107 SER A C 1
ATOM 825 O O . SER A 1 107 ? 4.067 3.747 -7.649 1.00 97.81 107 SER A O 1
ATOM 827 N N . TYR A 1 108 ? 4.574 5.828 -6.976 1.00 95.31 108 TYR A N 1
ATOM 828 C CA . TYR A 1 108 ? 5.043 5.434 -5.652 1.00 95.31 108 TYR A CA 1
ATOM 829 C C . TYR A 1 108 ? 4.867 6.586 -4.661 1.00 95.31 108 TYR A C 1
ATOM 831 O O . TYR A 1 108 ? 5.215 7.724 -4.975 1.00 95.31 108 TYR A O 1
ATOM 839 N N . SER A 1 109 ? 4.327 6.305 -3.473 1.00 91.25 109 SER A N 1
ATOM 840 C CA . SER A 1 109 ? 4.317 7.253 -2.355 1.00 91.25 109 SER A CA 1
ATOM 841 C C . SER A 1 109 ? 5.524 7.004 -1.450 1.00 91.25 109 SER A C 1
ATOM 843 O O . SER A 1 109 ? 5.670 5.924 -0.878 1.00 91.25 109 SER A O 1
ATOM 845 N N . SER A 1 110 ? 6.430 7.976 -1.325 1.00 87.69 110 SER A N 1
ATOM 846 C CA . SER A 1 110 ? 7.622 7.811 -0.486 1.00 87.69 110 SER A CA 1
ATOM 847 C C . SER A 1 110 ? 8.229 9.137 -0.043 1.00 87.69 110 SER A C 1
ATOM 849 O O . SER A 1 110 ? 8.325 10.073 -0.821 1.00 87.69 110 SER A O 1
ATOM 851 N N . HIS A 1 111 ? 8.740 9.216 1.184 1.00 82.69 111 HIS A N 1
ATOM 852 C CA . HIS A 1 111 ? 9.719 10.253 1.550 1.00 82.69 111 HIS A CA 1
ATOM 853 C C . HIS A 1 111 ? 11.158 9.772 1.375 1.00 82.69 111 HIS A C 1
ATOM 855 O O . HIS A 1 111 ? 12.064 10.537 1.056 1.00 82.69 111 HIS A O 1
ATOM 861 N N . LYS A 1 112 ? 11.367 8.476 1.587 1.00 83.88 112 LYS A N 1
ATOM 862 C CA . LYS A 1 112 ? 12.688 7.872 1.701 1.00 83.88 112 LYS A CA 1
ATOM 863 C C . LYS A 1 112 ? 13.401 7.760 0.357 1.00 83.88 112 LYS A C 1
ATOM 865 O O . LYS A 1 112 ? 14.606 7.969 0.282 1.00 83.88 112 LYS A O 1
ATOM 870 N N . PHE A 1 113 ? 12.663 7.445 -0.703 1.00 88.38 113 PHE A N 1
ATOM 871 C CA . PHE A 1 113 ? 13.222 7.293 -2.046 1.00 88.38 113 PHE A CA 1
ATOM 872 C C . PHE A 1 113 ? 13.052 8.551 -2.908 1.00 88.38 113 PHE A C 1
ATOM 874 O O . PHE A 1 113 ? 13.309 8.496 -4.104 1.00 88.38 113 PHE A O 1
ATOM 881 N N . ALA A 1 114 ? 12.668 9.690 -2.319 1.00 89.88 114 ALA A N 1
ATOM 882 C CA . ALA A 1 114 ? 12.374 10.934 -3.034 1.00 89.88 114 ALA A CA 1
ATOM 883 C C . ALA A 1 114 ? 13.478 11.349 -4.022 1.00 89.88 114 ALA A C 1
ATOM 885 O O . ALA A 1 114 ? 13.210 11.554 -5.204 1.00 89.88 114 ALA A O 1
ATOM 886 N N . ASN A 1 115 ? 14.730 11.416 -3.555 1.00 90.44 115 ASN A N 1
ATOM 887 C CA . ASN A 1 115 ? 15.866 11.807 -4.396 1.00 90.44 115 ASN A CA 1
ATOM 888 C C . ASN A 1 115 ? 16.083 10.826 -5.553 1.00 90.44 115 ASN A C 1
ATOM 890 O O . ASN A 1 115 ? 16.302 11.252 -6.683 1.00 90.44 115 ASN A O 1
ATOM 894 N N . LEU A 1 116 ? 15.983 9.523 -5.271 1.00 92.38 116 LEU A N 1
ATOM 895 C CA . LEU A 1 116 ? 16.142 8.485 -6.282 1.00 92.38 116 LEU A CA 1
ATOM 896 C C . LEU A 1 116 ? 15.034 8.563 -7.340 1.00 92.38 116 LEU A C 1
ATOM 898 O O . LEU A 1 116 ? 15.316 8.482 -8.529 1.00 92.38 116 LEU A O 1
ATOM 902 N N . LEU A 1 117 ? 13.782 8.742 -6.919 1.00 95.12 117 LEU A N 1
ATOM 903 C CA . LEU A 1 117 ? 12.632 8.833 -7.819 1.00 95.12 117 LEU A CA 1
ATOM 904 C C . LEU A 1 117 ? 12.753 10.040 -8.754 1.00 95.12 117 LEU A C 1
ATOM 906 O O . LEU A 1 117 ? 12.570 9.898 -9.960 1.00 95.12 117 LEU A O 1
ATOM 910 N N . VAL A 1 118 ? 13.137 11.205 -8.227 1.00 94.75 118 VAL A N 1
ATOM 911 C CA . VAL A 1 118 ? 13.387 12.398 -9.053 1.00 94.75 118 VAL A CA 1
ATOM 912 C C . VAL A 1 118 ? 14.532 12.154 -10.038 1.00 94.75 118 VAL A C 1
ATOM 914 O O . VAL A 1 118 ? 14.404 12.486 -11.214 1.00 94.75 118 VAL A O 1
ATOM 917 N N . GLU A 1 119 ? 15.631 11.539 -9.592 1.00 95.00 119 GLU A N 1
ATOM 918 C CA . GLU A 1 119 ? 16.762 11.190 -10.461 1.00 95.00 119 GLU A CA 1
ATOM 919 C C . GLU A 1 119 ? 16.352 10.237 -11.597 1.00 95.00 119 GLU A C 1
ATOM 921 O O . GLU A 1 119 ? 16.795 10.399 -12.732 1.00 95.00 119 GLU A O 1
ATOM 926 N N . LEU A 1 120 ? 15.463 9.279 -11.315 1.00 95.50 120 LEU A N 1
ATOM 927 C CA . LEU A 1 120 ? 14.927 8.322 -12.288 1.00 95.50 120 LEU A CA 1
ATOM 928 C C . LEU A 1 120 ? 13.804 8.898 -13.171 1.00 95.50 120 LEU A C 1
ATOM 930 O O . LEU A 1 120 ? 13.252 8.177 -14.008 1.00 95.50 120 LEU A O 1
ATOM 934 N N . GLY A 1 121 ? 13.475 10.184 -13.024 1.00 96.75 121 GLY A N 1
ATOM 935 C CA . GLY A 1 121 ? 12.522 10.893 -13.877 1.00 96.75 121 GLY A CA 1
ATOM 936 C C . GLY A 1 121 ? 11.061 10.795 -13.440 1.00 96.75 121 GLY A C 1
ATOM 937 O O . GLY A 1 121 ? 10.176 11.087 -14.242 1.00 96.75 121 GLY A O 1
ATOM 938 N N . TYR A 1 122 ? 10.781 10.403 -12.196 1.00 97.75 122 TYR A N 1
ATOM 939 C CA . TYR A 1 122 ? 9.429 10.492 -11.653 1.00 97.75 122 TYR A CA 1
ATOM 940 C C . TYR A 1 122 ? 9.086 11.950 -11.329 1.00 97.75 122 TYR A C 1
ATOM 942 O O . TYR A 1 122 ? 9.825 12.644 -10.625 1.00 97.75 122 TYR A O 1
ATOM 950 N N . GLY A 1 123 ? 7.930 12.406 -11.804 1.00 96.62 123 GLY A N 1
ATOM 951 C CA . GLY A 1 123 ? 7.370 13.706 -11.463 1.00 96.62 123 GLY A CA 1
ATOM 952 C C . GLY A 1 123 ? 6.684 13.686 -10.100 1.00 96.62 123 GLY A C 1
ATOM 953 O O . GLY A 1 123 ? 6.044 12.703 -9.728 1.00 96.62 123 GLY A O 1
ATOM 954 N N . VAL A 1 124 ? 6.791 14.789 -9.360 1.00 96.06 124 VAL A N 1
ATOM 955 C CA . VAL A 1 124 ? 6.006 15.006 -8.137 1.00 96.06 124 VAL A CA 1
ATOM 956 C C . VAL A 1 124 ? 4.562 15.312 -8.526 1.00 96.06 124 VAL A C 1
ATOM 958 O O . VAL A 1 124 ? 4.315 16.242 -9.290 1.00 96.06 124 VAL A O 1
ATOM 961 N N . VAL A 1 125 ? 3.615 14.555 -7.973 1.00 94.25 125 VAL A N 1
ATOM 962 C CA . VAL A 1 125 ? 2.176 14.765 -8.176 1.00 94.25 125 VAL A CA 1
ATOM 963 C C . VAL A 1 125 ? 1.606 15.637 -7.064 1.00 94.25 125 VAL A C 1
ATOM 965 O O . VAL A 1 125 ? 1.029 16.690 -7.316 1.00 94.25 125 VAL A O 1
ATOM 968 N N . THR A 1 126 ? 1.768 15.191 -5.818 1.00 90.94 126 THR A N 1
ATOM 969 C CA . THR A 1 126 ? 1.314 15.904 -4.622 1.00 90.94 126 THR A CA 1
ATOM 970 C C . THR A 1 126 ? 2.094 15.427 -3.399 1.00 90.94 126 THR A C 1
ATOM 972 O O . THR A 1 126 ? 2.623 14.315 -3.389 1.00 90.94 126 THR A O 1
ATOM 975 N N . GLY A 1 127 ? 2.170 16.263 -2.369 1.00 78.94 127 GLY A N 1
ATOM 976 C CA . GLY A 1 127 ? 2.773 15.928 -1.082 1.00 78.94 127 GLY A CA 1
ATOM 977 C C . GLY A 1 127 ? 1.748 16.001 0.043 1.00 78.94 127 GLY A C 1
ATOM 978 O O . GLY A 1 127 ? 0.838 16.827 0.002 1.00 78.94 127 GLY A O 1
ATOM 979 N N . HIS A 1 128 ? 1.916 15.153 1.051 1.00 68.88 128 HIS A N 1
ATOM 980 C CA . HIS A 1 128 ? 1.228 15.244 2.333 1.00 68.88 128 HIS A CA 1
ATOM 981 C C . HIS A 1 128 ? 2.156 14.783 3.467 1.00 68.88 128 HIS A C 1
ATOM 983 O O . HIS A 1 128 ? 3.274 14.330 3.218 1.00 68.88 128 HIS A O 1
ATOM 989 N N . ASP A 1 129 ? 1.680 14.870 4.707 1.00 63.34 129 ASP A N 1
ATOM 990 C CA . ASP A 1 129 ? 2.477 14.589 5.907 1.00 63.34 129 ASP A CA 1
ATOM 991 C C . ASP A 1 129 ? 3.041 13.155 5.999 1.00 63.34 129 ASP A C 1
ATOM 993 O O . ASP A 1 129 ? 4.001 12.943 6.737 1.00 63.34 129 ASP A O 1
ATOM 997 N N . LEU A 1 130 ? 2.481 12.173 5.273 1.00 61.78 130 LEU A N 1
ATOM 998 C CA . LEU A 1 130 ? 2.946 10.770 5.302 1.00 61.78 130 LEU A CA 1
ATOM 999 C C . LEU A 1 130 ? 3.674 10.337 4.019 1.00 61.78 130 LEU A C 1
ATOM 1001 O O . LEU A 1 130 ? 4.228 9.236 3.979 1.00 61.78 130 LEU A O 1
ATOM 1005 N N . GLY A 1 131 ? 3.691 11.167 2.974 1.00 77.25 131 GLY A N 1
ATOM 1006 C CA . GLY A 1 131 ? 4.386 10.833 1.736 1.00 77.25 131 GLY A CA 1
ATOM 1007 C C . GLY A 1 131 ? 4.329 11.920 0.674 1.00 77.25 131 GLY A C 1
ATOM 1008 O O . GLY A 1 131 ? 3.457 12.785 0.655 1.00 77.25 131 GLY A O 1
ATOM 1009 N N . THR A 1 132 ? 5.260 11.855 -0.273 1.00 90.75 132 THR A N 1
ATOM 1010 C CA . THR A 1 132 ? 5.087 12.504 -1.577 1.00 90.75 132 THR A CA 1
ATOM 1011 C C . THR A 1 132 ? 4.725 11.437 -2.595 1.00 90.75 132 THR A C 1
ATOM 1013 O O . THR A 1 132 ? 5.393 10.407 -2.662 1.00 90.75 132 THR A O 1
ATOM 1016 N N . LEU A 1 133 ? 3.659 11.675 -3.358 1.00 94.31 133 LEU A N 1
ATOM 1017 C CA . LEU A 1 133 ? 3.242 10.818 -4.458 1.00 94.31 133 LEU A CA 1
ATOM 1018 C C . LEU A 1 133 ? 4.007 11.207 -5.717 1.00 94.31 133 LEU A C 1
ATOM 1020 O O . LEU A 1 133 ? 3.969 12.360 -6.156 1.00 94.31 133 LEU A O 1
ATOM 1024 N N . TYR A 1 134 ? 4.666 10.219 -6.301 1.00 97.12 134 TYR A N 1
ATOM 1025 C CA . TYR A 1 134 ? 5.431 10.336 -7.529 1.00 97.12 134 TYR A CA 1
ATOM 1026 C C . TYR A 1 134 ? 4.750 9.565 -8.654 1.00 97.12 134 TYR A C 1
ATOM 1028 O O . TYR A 1 134 ? 4.134 8.527 -8.404 1.00 97.12 134 TYR A O 1
ATOM 1036 N N . LEU A 1 135 ? 4.896 10.048 -9.886 1.00 98.31 135 LEU A N 1
ATOM 1037 C CA . LEU A 1 135 ? 4.410 9.391 -11.096 1.00 98.31 135 LEU A CA 1
ATOM 1038 C C . LEU A 1 135 ? 5.441 9.509 -12.218 1.00 98.31 135 LEU A C 1
ATOM 1040 O O . LEU A 1 135 ? 5.894 10.604 -12.553 1.00 98.31 135 LEU A O 1
ATOM 1044 N N . LYS A 1 136 ? 5.751 8.380 -12.843 1.00 98.19 136 LYS A N 1
ATOM 1045 C CA . LYS A 1 136 ? 6.433 8.298 -14.130 1.00 98.19 136 LYS A CA 1
ATOM 1046 C C . LYS A 1 136 ? 5.438 7.744 -15.144 1.00 98.19 136 LYS A C 1
ATOM 1048 O O . LYS A 1 136 ? 5.235 6.536 -15.236 1.00 98.19 136 LYS A O 1
ATOM 1053 N N . ALA A 1 137 ? 4.752 8.655 -15.825 1.00 96.38 137 ALA A N 1
ATOM 1054 C CA . ALA A 1 137 ? 3.754 8.323 -16.833 1.00 96.38 137 ALA A CA 1
ATOM 1055 C C . ALA A 1 137 ? 4.421 7.973 -18.171 1.00 96.38 137 ALA A C 1
ATOM 1057 O O . ALA A 1 137 ? 5.413 8.595 -18.559 1.00 96.38 137 ALA A O 1
ATOM 1058 N N . THR A 1 138 ? 3.856 7.002 -18.880 1.00 93.25 138 THR A N 1
ATOM 1059 C CA . THR A 1 138 ? 4.180 6.675 -20.276 1.00 93.25 138 THR A CA 1
ATOM 1060 C C . THR A 1 138 ? 3.222 7.359 -21.254 1.00 93.25 138 THR A C 1
ATOM 1062 O O . THR A 1 138 ? 3.595 7.588 -22.404 1.00 93.25 138 THR A O 1
ATOM 1065 N N . ASP A 1 139 ? 2.040 7.768 -20.781 1.00 92.94 139 ASP A N 1
ATOM 1066 C CA . ASP A 1 139 ? 1.043 8.536 -21.528 1.00 92.94 139 ASP A CA 1
ATOM 1067 C C . ASP A 1 139 ? 0.521 9.739 -20.705 1.00 92.94 139 ASP A C 1
ATOM 1069 O O . ASP A 1 139 ? 0.285 9.596 -19.504 1.00 92.94 139 ASP A O 1
ATOM 1073 N N . PRO A 1 140 ? 0.296 10.928 -21.305 1.00 91.06 140 PRO A N 1
ATOM 1074 C CA . PRO A 1 140 ? -0.178 12.113 -20.578 1.00 91.06 140 PRO A CA 1
ATOM 1075 C C . PRO A 1 140 ? -1.553 11.988 -19.902 1.00 91.06 140 PRO A C 1
ATOM 1077 O O . PRO A 1 140 ? -1.879 12.821 -19.057 1.00 91.06 140 PRO A O 1
ATOM 1080 N N . SER A 1 141 ? -2.382 11.015 -20.292 1.00 92.81 141 SER A N 1
ATOM 1081 C CA . SER A 1 141 ? -3.681 10.746 -19.661 1.00 92.81 141 SER A CA 1
ATOM 1082 C C . SER A 1 141 ? -3.566 9.977 -18.345 1.00 92.81 141 SER A C 1
ATOM 1084 O O . SER A 1 141 ? -4.491 10.027 -17.534 1.00 92.81 141 SER A O 1
ATOM 1086 N N . GLN A 1 142 ? -2.431 9.317 -18.096 1.00 96.25 142 GLN A N 1
ATOM 1087 C CA . GLN A 1 142 ? -2.187 8.604 -16.848 1.00 96.25 142 GLN A CA 1
ATOM 1088 C C . GLN A 1 142 ? -2.020 9.609 -15.713 1.00 96.25 142 GLN A C 1
ATOM 1090 O O . GLN A 1 142 ? -1.095 10.424 -15.685 1.00 96.25 142 GLN A O 1
ATOM 1095 N N . VAL A 1 143 ? -2.927 9.531 -14.747 1.00 94.94 143 VAL A N 1
ATOM 1096 C CA . VAL A 1 143 ? -2.953 10.397 -13.572 1.00 94.94 143 VAL A CA 1
ATOM 1097 C C . VAL A 1 143 ? -3.126 9.558 -12.320 1.00 94.94 143 VAL A C 1
ATOM 1099 O O . VAL A 1 143 ? -3.819 8.542 -12.322 1.00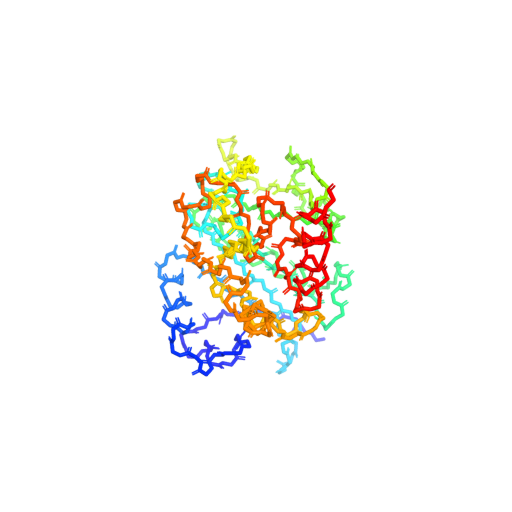 94.94 143 VAL A O 1
ATOM 1102 N N . VAL A 1 144 ? -2.519 10.014 -11.227 1.00 95.56 144 VAL A N 1
ATOM 1103 C CA . VAL A 1 144 ? -2.719 9.434 -9.898 1.00 95.56 144 VAL A CA 1
ATOM 1104 C C . VAL A 1 144 ? -3.027 10.525 -8.890 1.00 95.56 144 VAL A C 1
ATOM 1106 O O . VAL A 1 144 ? -2.646 11.681 -9.065 1.00 95.56 144 VAL A O 1
ATOM 1109 N N . ARG A 1 145 ? -3.718 10.164 -7.816 1.00 93.81 145 ARG A N 1
ATOM 1110 C CA . ARG A 1 145 ? -3.998 11.047 -6.684 1.00 93.81 145 ARG A CA 1
ATOM 1111 C C . ARG A 1 145 ? -4.173 10.235 -5.415 1.00 93.81 145 ARG A C 1
ATOM 1113 O O . ARG A 1 145 ? -4.580 9.076 -5.473 1.00 93.81 145 ARG A O 1
ATOM 1120 N N . PHE A 1 146 ? -3.968 10.875 -4.273 1.00 91.50 146 PHE A N 1
ATOM 1121 C CA . PHE A 1 146 ? -4.485 10.329 -3.027 1.00 91.50 146 PHE A CA 1
ATOM 1122 C C . PHE A 1 146 ? -6.017 10.372 -3.014 1.00 91.50 146 PHE A C 1
ATOM 1124 O O . PHE A 1 146 ? -6.660 11.252 -3.604 1.00 91.50 146 PHE A O 1
ATOM 1131 N N . ILE A 1 147 ? -6.601 9.387 -2.349 1.00 89.81 147 ILE A N 1
ATOM 1132 C CA . ILE A 1 147 ? -8.011 9.355 -1.993 1.00 89.81 147 ILE A CA 1
ATOM 1133 C C . ILE A 1 147 ? -8.143 10.107 -0.675 1.00 89.81 147 ILE A C 1
ATOM 1135 O O . ILE A 1 147 ? -7.390 9.871 0.264 1.00 89.81 147 ILE A O 1
ATOM 1139 N N . GLU A 1 148 ? -9.076 11.051 -0.627 1.00 86.50 148 GLU A N 1
ATOM 1140 C CA . GLU A 1 148 ? -9.317 11.840 0.574 1.00 86.50 148 GLU A CA 1
ATOM 1141 C C . GLU A 1 148 ? -9.847 10.946 1.699 1.00 86.50 148 GLU A C 1
ATOM 1143 O O . GLU A 1 148 ? -10.854 10.256 1.529 1.00 86.50 148 GLU A O 1
ATOM 1148 N N . THR A 1 149 ? -9.170 10.978 2.846 1.00 83.25 149 THR A N 1
ATOM 1149 C CA . THR A 1 149 ? -9.578 10.257 4.051 1.00 83.25 149 THR A CA 1
ATOM 1150 C C . THR A 1 149 ? -10.917 10.789 4.558 1.00 83.25 149 THR A C 1
ATOM 1152 O O . THR A 1 149 ? -11.065 11.967 4.879 1.00 83.25 149 THR A O 1
ATOM 1155 N N . ARG A 1 150 ? -11.888 9.891 4.687 1.00 84.38 150 ARG A N 1
ATOM 1156 C CA . ARG A 1 150 ? -13.203 10.121 5.279 1.00 84.38 150 ARG A CA 1
ATOM 1157 C C . ARG A 1 150 ? -13.324 9.228 6.497 1.00 84.38 150 ARG A C 1
ATOM 1159 O O . ARG A 1 150 ? -13.563 8.030 6.374 1.00 84.38 150 ARG A O 1
ATOM 1166 N N . VAL A 1 151 ? -13.144 9.822 7.671 1.00 73.94 151 VAL A N 1
ATOM 1167 C CA . VAL A 1 151 ? -13.350 9.120 8.939 1.00 73.94 151 VAL A CA 1
ATOM 1168 C C . VAL A 1 151 ? -14.841 8.781 9.053 1.00 73.94 151 VAL A C 1
ATOM 1170 O O . VAL A 1 151 ? -15.661 9.703 9.018 1.00 73.94 151 VAL A O 1
ATOM 1173 N N . PRO A 1 152 ? -15.216 7.492 9.143 1.00 74.00 152 PRO A N 1
ATOM 1174 C CA . PRO A 1 152 ? -16.606 7.093 9.321 1.00 74.00 152 PRO A CA 1
ATOM 1175 C C . PRO A 1 152 ? -17.195 7.701 10.588 1.00 74.00 152 PRO A C 1
ATOM 1177 O O . PRO A 1 152 ? -16.506 7.855 11.597 1.00 74.00 152 PRO A O 1
ATOM 1180 N N . GLU A 1 153 ? -18.487 8.016 10.550 1.00 77.12 153 GLU A N 1
ATOM 1181 C CA . GLU A 1 153 ? -19.208 8.383 11.763 1.00 77.12 153 GLU A CA 1
ATOM 1182 C C . GLU A 1 153 ? -19.259 7.161 12.688 1.00 77.12 153 GLU A C 1
ATOM 1184 O O . GLU A 1 153 ? -19.921 6.163 12.394 1.00 77.12 153 GLU A O 1
ATOM 1189 N N . VAL A 1 154 ? -18.509 7.218 13.790 1.00 76.50 154 VAL A N 1
ATOM 1190 C CA . VAL A 1 154 ? -18.449 6.115 14.750 1.00 76.50 154 VAL A CA 1
ATOM 1191 C C . VAL A 1 154 ? -19.672 6.165 15.652 1.00 76.50 154 VAL A C 1
ATOM 1193 O O . VAL A 1 154 ? -19.925 7.144 16.354 1.00 76.50 154 VAL A O 1
ATOM 1196 N N . GLN A 1 155 ? -20.423 5.066 15.660 1.00 78.94 155 GLN A N 1
ATOM 1197 C CA . GLN A 1 155 ? -21.507 4.862 16.612 1.00 78.94 155 GLN A CA 1
ATOM 1198 C C . GLN A 1 155 ? -20.913 4.544 17.981 1.00 78.94 155 GLN A C 1
ATOM 1200 O O . GLN A 1 155 ? -20.561 3.389 18.245 1.00 78.94 155 GLN A O 1
ATOM 1205 N N . LEU A 1 156 ? -20.788 5.578 18.813 1.00 84.50 156 LEU A N 1
ATOM 1206 C CA . LEU A 1 156 ? -20.355 5.461 20.202 1.00 84.50 156 LEU A CA 1
ATOM 1207 C C . LEU A 1 156 ? -21.350 4.618 21.009 1.00 84.50 156 LEU A C 1
ATOM 1209 O O . LEU A 1 156 ? -22.565 4.724 20.824 1.00 84.50 156 LEU A O 1
ATOM 1213 N N . GLU A 1 157 ? -20.835 3.817 21.938 1.00 84.12 157 GLU A N 1
ATOM 1214 C CA . GLU A 1 157 ? -21.647 3.017 22.855 1.00 84.12 157 GLU A CA 1
ATOM 1215 C C . GLU A 1 157 ? -21.502 3.529 24.285 1.00 84.12 157 GLU A C 1
ATOM 1217 O O . GLU A 1 157 ? -20.404 3.706 24.804 1.00 84.12 157 GLU A O 1
ATOM 1222 N N . GLN A 1 158 ? -22.631 3.792 24.944 1.00 82.88 158 GLN A N 1
ATOM 1223 C CA . GLN A 1 158 ? -22.615 4.402 26.268 1.00 82.88 158 GLN A CA 1
ATOM 1224 C C . GLN A 1 158 ? -21.874 3.515 27.279 1.00 82.88 158 GLN A C 1
ATOM 1226 O O . GLN A 1 158 ? -22.246 2.365 27.509 1.00 82.88 158 GLN A O 1
ATOM 1231 N N . GLY A 1 159 ? -20.858 4.087 27.930 1.00 84.75 159 GLY A N 1
ATOM 1232 C CA . GLY A 1 159 ? -20.070 3.402 28.956 1.00 84.75 159 GLY A CA 1
ATOM 1233 C C . GLY A 1 159 ? -19.048 2.401 28.412 1.00 84.75 159 GLY A C 1
ATOM 1234 O O . GLY A 1 159 ? -18.464 1.667 29.208 1.00 84.75 159 GLY A O 1
ATOM 1235 N N . ARG A 1 160 ? -18.824 2.370 27.093 1.00 90.12 160 ARG A N 1
ATOM 1236 C CA . ARG A 1 160 ? -17.826 1.525 26.433 1.00 90.12 160 ARG A CA 1
ATOM 1237 C C . ARG A 1 160 ? -16.972 2.349 25.481 1.00 90.12 160 ARG A C 1
ATOM 1239 O O . ARG A 1 160 ? -17.440 3.338 24.930 1.00 90.12 160 ARG A O 1
ATOM 1246 N N . VAL A 1 161 ? -15.735 1.912 25.282 1.00 91.56 161 VAL A N 1
ATOM 1247 C CA . VAL A 1 161 ? -14.860 2.461 24.241 1.00 91.56 161 VAL A CA 1
ATOM 1248 C C . VAL A 1 161 ? -15.078 1.659 22.966 1.00 91.56 161 VAL A C 1
ATOM 1250 O O . VAL A 1 161 ? -15.040 0.426 22.991 1.00 91.56 161 VAL A O 1
ATOM 1253 N N . VAL A 1 162 ? -15.311 2.344 21.852 1.00 92.06 162 VAL A N 1
ATOM 1254 C CA . VAL A 1 162 ? -15.476 1.713 20.542 1.00 92.06 162 VAL A CA 1
ATOM 1255 C C . VAL A 1 162 ? -14.143 1.730 19.808 1.00 92.06 162 VAL A C 1
ATOM 1257 O O . VAL A 1 162 ? -13.532 2.785 19.646 1.00 92.06 162 VAL A O 1
ATOM 1260 N N . VAL A 1 163 ? -13.708 0.560 19.347 1.00 90.81 163 VAL A N 1
ATOM 1261 C CA . VAL A 1 163 ? -12.500 0.386 18.540 1.00 90.81 163 VAL A CA 1
ATOM 1262 C C . VAL A 1 163 ? -12.910 -0.153 17.174 1.00 90.81 163 VAL A C 1
ATOM 1264 O O . VAL A 1 163 ? -13.319 -1.306 17.060 1.00 90.81 163 VAL A O 1
ATOM 1267 N N . ASP A 1 164 ? -12.797 0.671 16.134 1.00 89.56 164 ASP A N 1
ATOM 1268 C CA . ASP A 1 164 ? -12.979 0.250 14.743 1.00 89.56 164 ASP A CA 1
ATOM 1269 C C . ASP A 1 164 ? -11.610 -0.031 14.113 1.00 89.56 164 ASP A C 1
ATOM 1271 O O . ASP A 1 164 ? -10.781 0.868 13.951 1.00 89.56 164 ASP A O 1
ATOM 1275 N N . LEU A 1 165 ? -11.376 -1.290 13.752 1.00 87.25 165 LEU A N 1
ATOM 1276 C CA . LEU A 1 165 ? -10.132 -1.781 13.171 1.00 87.25 165 LEU A CA 1
ATOM 1277 C C . LEU A 1 165 ? -10.326 -2.075 11.683 1.00 87.25 165 LEU A C 1
ATOM 1279 O O . LEU A 1 165 ? -11.036 -3.011 11.319 1.00 87.25 165 LEU A O 1
ATOM 1283 N N . TYR A 1 166 ? -9.663 -1.297 10.832 1.00 86.19 166 TYR A N 1
ATOM 1284 C CA . TYR A 1 166 ? -9.671 -1.450 9.378 1.00 86.19 166 TYR A CA 1
ATOM 1285 C C . TYR A 1 166 ? -8.398 -2.161 8.938 1.00 86.19 166 TYR A C 1
ATOM 1287 O O . TYR A 1 166 ? -7.309 -1.606 9.090 1.00 86.19 166 TYR A O 1
ATOM 1295 N N . TRP A 1 167 ? -8.503 -3.375 8.400 1.00 84.69 167 TRP A N 1
ATOM 1296 C CA . TRP A 1 167 ? -7.337 -4.243 8.222 1.00 84.69 167 TRP A CA 1
ATOM 1297 C C . TRP A 1 167 ? -7.344 -5.035 6.916 1.00 84.69 167 TRP A C 1
ATOM 1299 O O . TRP A 1 167 ? -8.388 -5.327 6.354 1.00 84.69 167 TRP A O 1
ATOM 1309 N N . ASN A 1 168 ? -6.166 -5.421 6.430 1.00 82.50 168 ASN A N 1
ATOM 1310 C CA . ASN A 1 168 ? -6.019 -6.460 5.408 1.00 82.50 168 ASN A CA 1
ATOM 1311 C C . ASN A 1 168 ? -4.731 -7.267 5.649 1.00 82.50 168 ASN A C 1
ATOM 1313 O O . ASN A 1 168 ? -3.886 -6.902 6.472 1.00 82.50 168 ASN A O 1
ATOM 1317 N N . TYR A 1 169 ? -4.557 -8.373 4.924 1.00 80.69 169 TYR A N 1
ATOM 1318 C CA . TYR A 1 169 ? -3.418 -9.275 5.136 1.00 80.69 169 TYR A CA 1
ATOM 1319 C C . TYR A 1 169 ? -2.086 -8.790 4.533 1.00 80.69 169 TYR A C 1
ATOM 1321 O O . TYR A 1 169 ? -1.071 -9.473 4.676 1.00 80.69 169 TYR A O 1
ATOM 1329 N N . TRP A 1 170 ? -2.045 -7.622 3.880 1.00 77.38 170 TRP A N 1
ATOM 1330 C CA . TRP A 1 170 ? -0.834 -7.115 3.227 1.00 77.38 170 TRP A CA 1
ATOM 1331 C C . TRP A 1 170 ? 0.324 -6.918 4.212 1.00 77.38 170 TRP A C 1
ATOM 1333 O O . TRP A 1 170 ? 1.443 -7.384 3.995 1.00 77.38 170 TRP A O 1
ATOM 1343 N N . CYS A 1 171 ? 0.019 -6.268 5.337 1.00 68.94 171 CYS A N 1
ATOM 1344 C CA . CYS A 1 171 ? 0.979 -5.875 6.366 1.00 68.94 171 CYS A CA 1
ATOM 1345 C C . CYS A 1 171 ? 0.554 -6.355 7.769 1.00 68.94 171 CYS A C 1
ATOM 1347 O O . CYS A 1 171 ? 1.094 -5.892 8.770 1.00 68.94 171 CYS A O 1
ATOM 1349 N N . SER A 1 172 ? -0.409 -7.285 7.860 1.00 53.22 172 SER A N 1
ATOM 1350 C CA . SER A 1 172 ? -1.003 -7.756 9.128 1.00 53.22 172 SER A CA 1
ATOM 1351 C C . SER A 1 172 ? 0.016 -8.288 10.143 1.00 53.22 172 SER A C 1
ATOM 1353 O O . SER A 1 172 ? -0.218 -8.164 11.340 1.00 53.22 172 SER A O 1
ATOM 1355 N N . ASP A 1 173 ? 1.154 -8.806 9.656 1.00 52.28 173 ASP A N 1
ATOM 1356 C CA . ASP A 1 173 ? 2.215 -9.454 10.449 1.00 52.28 173 ASP A CA 1
ATOM 1357 C C . ASP A 1 173 ? 3.615 -8.944 10.069 1.00 52.28 173 ASP A C 1
ATOM 1359 O O . ASP A 1 173 ? 4.599 -9.689 10.082 1.00 52.28 173 ASP A O 1
ATOM 1363 N N . CYS A 1 174 ? 3.728 -7.695 9.609 1.00 53.44 174 CYS A N 1
ATOM 1364 C CA . CYS A 1 174 ? 5.015 -7.174 9.164 1.00 53.44 174 CYS A CA 1
ATOM 1365 C C . CYS A 1 174 ? 6.018 -7.132 10.326 1.00 53.44 174 CYS A C 1
ATOM 1367 O O . CYS A 1 174 ? 5.943 -6.275 11.203 1.00 53.44 174 CYS A O 1
ATOM 1369 N N . ALA A 1 175 ? 7.010 -8.027 10.282 1.00 43.88 175 ALA A N 1
ATOM 1370 C CA . ALA A 1 175 ? 8.099 -8.124 11.257 1.00 43.88 175 ALA A CA 1
ATOM 1371 C C . ALA A 1 175 ? 8.963 -6.847 11.363 1.00 43.88 175 ALA A C 1
ATOM 1373 O O . ALA A 1 175 ? 9.771 -6.717 12.280 1.00 43.88 175 ALA A O 1
ATOM 1374 N N . TYR A 1 176 ? 8.803 -5.903 10.428 1.00 43.56 176 TYR A N 1
ATOM 1375 C CA . TYR A 1 176 ? 9.471 -4.599 10.443 1.00 43.56 176 TYR A CA 1
ATOM 1376 C C . TYR A 1 176 ? 8.680 -3.515 11.182 1.00 43.56 176 TYR A C 1
ATOM 1378 O O . TYR A 1 176 ? 9.228 -2.455 11.490 1.00 43.56 176 TYR A O 1
ATOM 1386 N N . GLY A 1 177 ? 7.419 -3.783 11.525 1.00 42.41 177 GLY A N 1
ATOM 1387 C CA . GLY A 1 177 ? 6.721 -3.025 12.544 1.00 42.41 177 GLY A CA 1
ATOM 1388 C C . GLY A 1 177 ? 7.357 -3.315 13.890 1.00 42.41 177 GLY A C 1
ATOM 1389 O O . GLY A 1 177 ? 7.259 -4.435 14.385 1.00 42.41 177 GLY A O 1
ATOM 1390 N N . ARG A 1 178 ? 8.040 -2.325 14.478 1.00 35.94 178 ARG A N 1
ATOM 1391 C CA . ARG A 1 178 ? 8.557 -2.408 15.852 1.00 35.94 178 ARG A CA 1
ATOM 1392 C C . ARG A 1 178 ? 7.421 -2.843 16.786 1.00 35.94 178 ARG A C 1
ATOM 1394 O O . ARG A 1 178 ? 6.598 -2.015 17.159 1.00 35.94 178 ARG A O 1
ATOM 1401 N N . GLY A 1 179 ? 7.369 -4.126 17.126 1.00 44.12 179 GLY A N 1
ATOM 1402 C CA . GLY A 1 179 ? 6.365 -4.686 18.028 1.00 44.12 179 GLY A CA 1
ATOM 1403 C C . GLY A 1 179 ? 5.760 -6.010 17.582 1.00 44.12 179 GLY A C 1
ATOM 1404 O O . GLY A 1 179 ? 5.272 -6.714 18.443 1.00 44.12 179 GLY A O 1
ATOM 1405 N N . GLY A 1 180 ? 5.799 -6.390 16.299 1.00 48.50 180 GLY A N 1
ATOM 1406 C CA . GLY A 1 180 ? 5.351 -7.724 15.855 1.00 48.50 180 GLY A CA 1
ATOM 1407 C C . GLY A 1 180 ? 3.881 -8.084 16.132 1.00 48.50 180 GLY A C 1
ATOM 1408 O O . GLY A 1 180 ? 3.475 -9.190 15.797 1.00 48.50 180 GLY A O 1
ATOM 1409 N N . ASP A 1 181 ? 3.093 -7.171 16.702 1.00 56.72 181 ASP A N 1
ATOM 1410 C CA . ASP A 1 181 ? 1.756 -7.504 17.182 1.00 56.72 181 ASP A CA 1
ATOM 1411 C C . ASP A 1 181 ? 0.654 -7.194 16.154 1.00 56.72 181 ASP A C 1
ATOM 1413 O O . ASP A 1 181 ? -0.372 -7.854 16.171 1.00 56.72 181 ASP A O 1
ATOM 1417 N N . GLY A 1 182 ? 0.847 -6.245 15.227 1.00 68.94 182 GLY A N 1
ATOM 1418 C CA . GLY A 1 182 ? -0.067 -5.992 14.098 1.00 68.94 182 GLY A CA 1
ATOM 1419 C C . GLY A 1 182 ? -1.568 -6.073 14.436 1.00 68.94 182 GLY A C 1
ATOM 1420 O O . GLY A 1 182 ? -2.053 -5.410 15.354 1.00 68.94 182 GLY A O 1
ATOM 1421 N N . LEU A 1 183 ? -2.298 -6.908 13.689 1.00 75.88 183 LEU A N 1
ATOM 1422 C CA . LEU A 1 183 ? -3.732 -7.174 13.884 1.00 75.88 183 LEU A CA 1
ATOM 1423 C C . LEU A 1 183 ? -4.035 -7.817 15.253 1.00 75.88 183 LEU A C 1
ATOM 1425 O O . LEU A 1 183 ? -4.976 -7.426 15.947 1.00 75.88 183 LEU A O 1
ATOM 1429 N N . GLU A 1 184 ? -3.213 -8.780 15.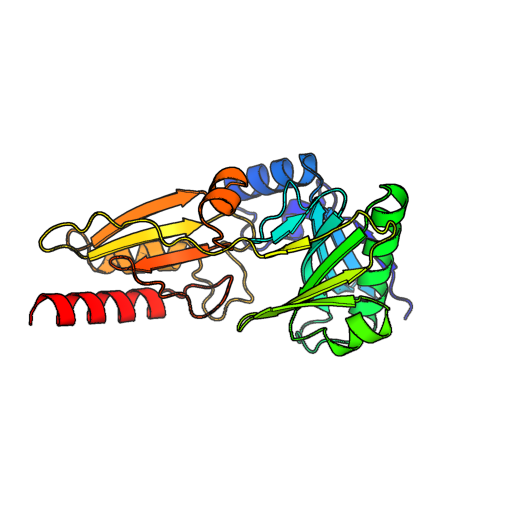664 1.00 79.69 184 GLU A N 1
ATOM 1430 C CA . GLU A 1 184 ? -3.419 -9.553 16.893 1.00 79.69 184 GLU A CA 1
ATOM 1431 C C . GLU A 1 184 ? -3.127 -8.738 18.160 1.00 79.69 184 GLU A C 1
ATOM 1433 O O . GLU A 1 184 ? -3.716 -8.960 19.216 1.00 79.69 184 GLU A O 1
ATOM 1438 N N . GLY A 1 185 ? -2.274 -7.726 18.052 1.00 81.44 185 GLY A N 1
ATOM 1439 C CA . GLY A 1 185 ? -1.959 -6.759 19.089 1.00 81.44 185 GLY A CA 1
ATOM 1440 C C . GLY A 1 185 ? -3.150 -5.908 19.449 1.00 81.44 185 GLY A C 1
ATOM 1441 O O . GLY A 1 185 ? -3.450 -5.755 20.629 1.00 81.44 185 GLY A O 1
ATOM 1442 N N . VAL A 1 186 ? -3.859 -5.405 18.437 1.00 83.38 186 VAL A N 1
ATOM 1443 C CA . VAL A 1 186 ? -5.096 -4.642 18.639 1.00 83.38 186 VAL A CA 1
ATOM 1444 C C . VAL A 1 186 ? -6.144 -5.528 19.309 1.00 83.38 186 VAL A C 1
ATOM 1446 O O . VAL A 1 186 ? -6.724 -5.128 20.319 1.00 83.38 186 VAL A O 1
ATOM 1449 N N . ARG A 1 187 ? -6.330 -6.762 18.818 1.00 87.19 187 ARG A N 1
ATOM 1450 C CA . ARG A 1 187 ? -7.245 -7.743 19.428 1.00 87.19 187 ARG A CA 1
ATOM 1451 C C . ARG A 1 187 ? -6.877 -8.044 20.877 1.00 87.19 187 ARG A C 1
ATOM 1453 O O . ARG A 1 187 ? -7.744 -8.026 21.746 1.00 87.19 187 ARG A O 1
ATOM 1460 N N . THR A 1 188 ? -5.592 -8.254 21.154 1.00 88.12 188 THR A N 1
ATOM 1461 C CA . THR A 1 188 ? -5.091 -8.527 22.505 1.00 88.12 188 THR A CA 1
ATOM 1462 C C . THR A 1 188 ? -5.296 -7.325 23.425 1.00 88.12 188 THR A C 1
ATOM 1464 O O . THR A 1 188 ? -5.746 -7.508 24.549 1.00 88.12 188 THR A O 1
ATOM 1467 N N . ALA A 1 189 ? -5.010 -6.101 22.967 1.00 88.00 189 ALA A N 1
ATOM 1468 C CA . ALA A 1 189 ? -5.262 -4.882 23.738 1.00 88.00 189 ALA A CA 1
ATOM 1469 C C . ALA A 1 189 ? -6.751 -4.725 24.077 1.00 88.00 189 ALA A C 1
ATOM 1471 O O . ALA A 1 189 ? -7.092 -4.440 25.218 1.00 88.00 189 ALA A O 1
ATOM 1472 N N . CYS A 1 190 ? -7.647 -4.980 23.120 1.00 90.00 190 CYS A N 1
ATOM 1473 C CA . CYS A 1 190 ? -9.088 -4.921 23.367 1.00 90.00 190 CYS A CA 1
ATOM 1474 C C . CYS A 1 190 ? -9.548 -6.009 24.352 1.00 90.00 190 CYS A C 1
ATOM 1476 O O . CYS A 1 190 ? -10.377 -5.750 25.222 1.00 90.00 190 CYS A O 1
ATOM 1478 N N . ALA A 1 191 ? -8.992 -7.220 24.247 1.00 90.81 191 ALA A N 1
ATOM 1479 C CA . ALA A 1 191 ? -9.330 -8.340 25.122 1.00 90.81 191 ALA A CA 1
ATOM 1480 C C . ALA A 1 191 ? -8.900 -8.122 26.585 1.00 90.81 191 ALA A C 1
ATOM 1482 O O . ALA A 1 191 ? -9.553 -8.651 27.485 1.00 90.81 191 ALA A O 1
ATOM 1483 N N . GLU A 1 192 ? -7.843 -7.341 26.840 1.00 91.81 192 GLU A N 1
ATOM 1484 C CA . GLU A 1 192 ? -7.384 -7.000 28.198 1.00 91.81 192 GLU A CA 1
ATOM 1485 C C . GLU A 1 192 ? -8.449 -6.239 29.010 1.00 91.81 192 GLU A C 1
ATOM 1487 O O . GLU A 1 192 ? -8.534 -6.421 30.225 1.00 91.81 192 GLU A O 1
ATOM 1492 N N . ASP A 1 193 ? -9.288 -5.441 28.345 1.00 86.69 193 ASP A N 1
ATOM 1493 C CA . ASP A 1 193 ? -10.354 -4.642 28.962 1.00 86.69 193 ASP A CA 1
ATOM 1494 C C . ASP A 1 193 ? -11.761 -5.275 28.816 1.00 86.69 193 ASP A C 1
ATOM 1496 O O . ASP A 1 193 ? -12.739 -4.766 29.374 1.00 86.69 193 ASP A O 1
ATOM 1500 N N . GLY A 1 194 ? -11.872 -6.416 28.125 1.00 87.94 194 GLY A N 1
ATOM 1501 C CA . GLY A 1 194 ? -13.085 -7.237 28.043 1.00 87.94 19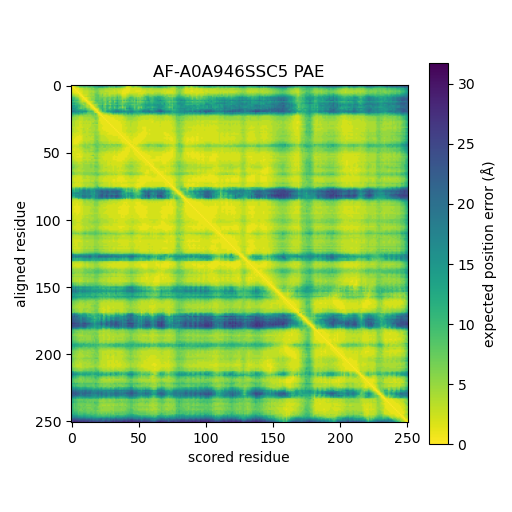4 GLY A CA 1
ATOM 1502 C C . GLY A 1 194 ? -14.335 -6.461 27.611 1.00 87.94 194 GLY A C 1
ATOM 1503 O O . GLY A 1 194 ? -14.326 -5.733 26.623 1.00 87.94 194 GLY A O 1
ATOM 1504 N N . ASP A 1 195 ? -15.422 -6.591 28.380 1.00 89.38 195 ASP A N 1
ATOM 1505 C CA . ASP A 1 195 ? -16.736 -5.995 28.075 1.00 89.38 195 ASP A CA 1
ATOM 1506 C C . ASP A 1 195 ? -16.772 -4.452 28.113 1.00 89.38 195 ASP A C 1
ATOM 1508 O O . ASP A 1 195 ? -17.815 -3.851 27.822 1.00 89.38 195 ASP A O 1
ATOM 1512 N N . ALA A 1 196 ? -15.672 -3.798 28.507 1.00 89.00 196 ALA A N 1
ATOM 1513 C CA . ALA A 1 196 ? -15.529 -2.345 28.443 1.00 89.00 196 ALA A CA 1
ATOM 1514 C C . ALA A 1 196 ? -15.224 -1.842 27.020 1.00 89.00 196 ALA A C 1
ATOM 1516 O O . ALA A 1 196 ? -15.348 -0.642 26.764 1.00 89.00 196 ALA A O 1
ATOM 1517 N N . ILE A 1 197 ? -14.844 -2.744 26.109 1.00 93.12 197 ILE A N 1
ATOM 1518 C CA . ILE A 1 197 ? -14.478 -2.439 24.727 1.00 93.12 197 ILE A CA 1
ATOM 1519 C C . ILE A 1 197 ? -15.492 -3.052 23.767 1.00 93.12 197 ILE A C 1
ATOM 1521 O O . ILE A 1 197 ? -15.952 -4.179 23.946 1.00 93.12 197 ILE A O 1
ATOM 1525 N N . VAL A 1 198 ? -15.803 -2.319 22.703 1.00 93.56 198 VAL A N 1
ATOM 1526 C CA . VAL A 1 198 ? -16.486 -2.856 21.527 1.00 93.56 198 VAL A CA 1
ATOM 1527 C C . VAL A 1 198 ? -15.517 -2.827 20.360 1.00 93.56 198 VAL A C 1
ATOM 1529 O O . VAL A 1 198 ? -15.299 -1.779 19.759 1.00 93.56 198 VAL A O 1
ATOM 1532 N N . LEU A 1 199 ? -14.937 -3.986 20.050 1.00 92.00 199 LEU A N 1
ATOM 1533 C CA . LEU A 1 199 ? -14.085 -4.161 18.880 1.00 92.00 199 LEU A CA 1
ATOM 1534 C C . LEU A 1 199 ? -14.948 -4.484 17.654 1.00 92.00 199 LEU A C 1
ATOM 1536 O O . LEU A 1 199 ? -15.703 -5.457 17.652 1.00 92.00 199 LEU A O 1
ATOM 1540 N N . ARG A 1 200 ? -14.819 -3.667 16.610 1.00 91.94 200 ARG A N 1
ATOM 1541 C CA . ARG A 1 200 ? -15.449 -3.850 15.301 1.00 91.94 200 ARG A CA 1
ATOM 1542 C C . ARG A 1 200 ? -14.351 -3.993 14.260 1.00 91.94 200 ARG A C 1
ATOM 1544 O O . ARG A 1 200 ? -13.507 -3.113 14.117 1.00 91.94 200 ARG A O 1
ATOM 1551 N N . GLU A 1 201 ? -14.352 -5.109 13.548 1.00 89.69 201 GLU A N 1
ATOM 1552 C CA . GLU A 1 201 ? -13.331 -5.421 12.551 1.00 89.69 201 GLU A CA 1
ATOM 1553 C C . GLU A 1 201 ? -13.899 -5.272 11.139 1.00 89.69 201 GLU A C 1
ATOM 1555 O O . GLU A 1 201 ? -14.955 -5.820 10.823 1.00 89.69 201 GLU A O 1
ATOM 1560 N N . HIS A 1 202 ? -13.169 -4.555 10.288 1.00 88.38 202 HIS A N 1
ATOM 1561 C CA . HIS A 1 202 ? -13.544 -4.254 8.910 1.00 88.38 202 HIS A CA 1
ATOM 1562 C C . HIS A 1 202 ? -12.396 -4.665 7.978 1.00 88.38 202 HIS A C 1
ATOM 1564 O O . HIS A 1 202 ? -11.342 -4.025 7.974 1.00 88.38 202 HIS A O 1
ATOM 1570 N N . GLU A 1 203 ? -12.578 -5.734 7.191 1.00 87.38 203 GLU A N 1
ATOM 1571 C CA . GLU A 1 203 ? -11.597 -6.106 6.158 1.00 87.38 203 GLU A CA 1
ATOM 1572 C C . GLU A 1 203 ? -11.608 -5.040 5.048 1.00 87.38 203 GLU A C 1
ATOM 1574 O O . GLU A 1 203 ? -12.637 -4.767 4.430 1.00 87.38 203 GLU A O 1
ATOM 1579 N N . LEU A 1 204 ? -10.454 -4.424 4.802 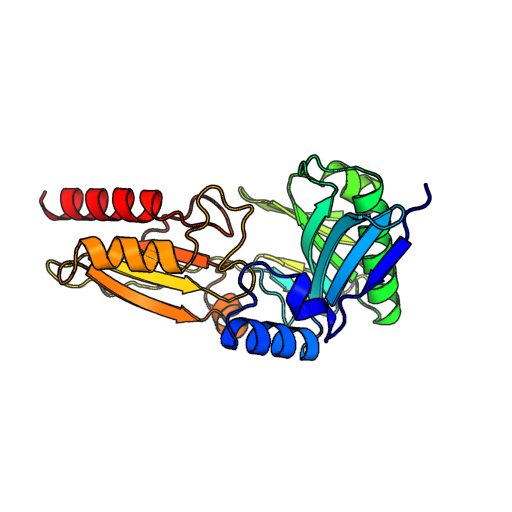1.00 86.56 204 LEU A N 1
ATOM 1580 C CA . LEU A 1 204 ? -10.231 -3.452 3.743 1.00 86.56 204 LEU A CA 1
ATOM 1581 C C . LEU A 1 204 ? -10.094 -4.172 2.405 1.00 86.56 204 LEU A C 1
ATOM 1583 O O . LEU A 1 204 ? -9.039 -4.727 2.076 1.00 86.56 204 LEU A O 1
ATOM 1587 N N . ASP A 1 205 ? -11.155 -4.099 1.613 1.00 88.75 205 ASP A N 1
ATOM 1588 C CA . ASP A 1 205 ? -11.092 -4.303 0.176 1.00 88.75 205 ASP A CA 1
ATOM 1589 C C . ASP A 1 205 ? -10.935 -2.968 -0.567 1.00 88.75 205 ASP A C 1
ATOM 1591 O O . ASP A 1 205 ? -10.925 -1.880 0.019 1.00 88.75 205 ASP A O 1
ATOM 1595 N N . ARG A 1 206 ? -10.807 -3.054 -1.892 1.00 89.69 206 ARG A N 1
ATOM 1596 C CA . ARG A 1 206 ? -10.643 -1.873 -2.736 1.00 89.69 206 ARG A CA 1
ATOM 1597 C C . ARG A 1 206 ? -11.814 -0.894 -2.617 1.00 89.69 206 ARG A C 1
ATOM 1599 O O . ARG A 1 206 ? -11.585 0.311 -2.561 1.00 89.69 206 ARG A O 1
ATOM 1606 N N . ALA A 1 207 ? -13.049 -1.391 -2.565 1.00 91.38 207 ALA A N 1
ATOM 1607 C CA . ALA A 1 207 ? -14.234 -0.541 -2.513 1.00 91.38 207 ALA A CA 1
ATOM 1608 C C . ALA A 1 207 ? -14.274 0.272 -1.212 1.00 91.38 207 ALA A C 1
ATOM 1610 O O . ALA A 1 207 ? -14.569 1.468 -1.235 1.00 91.38 207 ALA A O 1
ATOM 1611 N N . LEU A 1 208 ? -13.915 -0.350 -0.088 1.00 89.88 208 LEU A N 1
ATOM 1612 C CA . LEU A 1 208 ? -13.862 0.317 1.206 1.00 89.88 208 LEU A CA 1
ATOM 1613 C C . LEU A 1 208 ? -12.710 1.332 1.283 1.00 89.88 208 LEU A C 1
ATOM 1615 O O . LEU A 1 208 ? -12.907 2.436 1.797 1.00 89.88 208 LEU A O 1
ATOM 1619 N N . ILE A 1 209 ? -11.542 1.011 0.711 1.00 89.94 209 ILE A N 1
ATOM 1620 C CA . ILE A 1 209 ? -10.417 1.955 0.569 1.00 89.94 209 ILE A CA 1
ATOM 1621 C C . ILE A 1 209 ? -10.846 3.183 -0.243 1.00 89.94 209 ILE A C 1
ATOM 1623 O O . ILE A 1 209 ? -10.564 4.313 0.150 1.00 89.94 209 ILE A O 1
ATOM 1627 N N . GLU A 1 210 ? -11.566 2.997 -1.349 1.00 90.88 210 GLU A N 1
ATOM 1628 C CA . GLU A 1 210 ? -12.057 4.105 -2.176 1.00 90.88 210 GLU A CA 1
ATOM 1629 C C . GLU A 1 210 ? -13.131 4.940 -1.492 1.00 90.88 210 GLU A C 1
ATOM 1631 O O . GLU A 1 210 ? -13.163 6.165 -1.642 1.00 90.88 210 GLU A O 1
ATOM 1636 N N . GLN A 1 211 ? -14.002 4.287 -0.726 1.00 90.31 211 GLN A N 1
ATOM 1637 C CA . GLN A 1 211 ? -15.056 4.955 0.017 1.00 90.31 211 GLN A CA 1
ATOM 1638 C C . GLN A 1 211 ? -14.487 5.832 1.135 1.00 90.31 211 GLN A C 1
ATOM 1640 O O . GLN A 1 211 ? -14.987 6.941 1.348 1.00 90.31 211 GLN A O 1
ATOM 1645 N N . LEU A 1 212 ? -13.486 5.325 1.859 1.00 87.25 212 LEU A N 1
ATOM 1646 C CA . LEU A 1 212 ? -13.015 5.919 3.108 1.00 87.25 212 LEU A CA 1
ATOM 1647 C C . LEU A 1 212 ? -11.656 6.616 2.995 1.00 87.25 212 LEU A C 1
ATOM 1649 O O . LEU A 1 212 ? -11.273 7.326 3.918 1.00 87.25 212 LEU A O 1
ATOM 1653 N N . GLY A 1 213 ? -10.906 6.428 1.908 1.00 86.50 213 GLY A N 1
ATOM 1654 C CA . GLY A 1 213 ? -9.548 6.966 1.769 1.00 86.50 213 GLY A CA 1
ATOM 1655 C C . GLY A 1 213 ? -8.614 6.519 2.894 1.00 86.50 213 GLY A C 1
ATOM 1656 O O . GLY A 1 213 ? -7.763 7.292 3.337 1.00 86.50 213 GLY A O 1
ATOM 1657 N N . LEU A 1 214 ? -8.822 5.300 3.400 1.00 79.06 214 LEU A N 1
ATOM 1658 C CA . LEU A 1 214 ? -8.021 4.700 4.462 1.00 79.06 214 LEU A CA 1
ATOM 1659 C C . LEU A 1 214 ? -6.996 3.769 3.831 1.00 79.06 214 LEU A C 1
ATOM 1661 O O . LEU A 1 214 ? -7.356 2.828 3.127 1.00 79.06 214 LEU A O 1
ATOM 1665 N N . GLY A 1 215 ? -5.721 4.053 4.086 1.00 68.00 215 GLY A N 1
ATOM 1666 C CA . GLY A 1 215 ? -4.649 3.094 3.855 1.00 68.00 215 GLY A CA 1
ATOM 1667 C C . GLY A 1 215 ? -4.726 1.947 4.866 1.00 68.00 215 GLY A C 1
ATOM 1668 O O . GLY A 1 215 ? -5.421 2.020 5.878 1.00 68.00 215 GLY A O 1
ATOM 1669 N N . HIS A 1 216 ? -4.022 0.870 4.563 1.00 71.81 216 HIS A N 1
ATOM 1670 C CA . HIS A 1 216 ? -3.995 -0.388 5.312 1.00 71.81 216 HIS A CA 1
ATOM 1671 C C . HIS A 1 216 ? -3.801 -0.240 6.840 1.00 71.81 216 HIS A C 1
ATOM 1673 O O . HIS A 1 216 ? -3.009 0.571 7.307 1.00 71.81 216 HIS A O 1
ATOM 1679 N N . ASN A 1 217 ? -4.441 -1.128 7.612 1.00 68.25 217 ASN A N 1
ATOM 1680 C CA . ASN A 1 217 ? -4.221 -1.362 9.051 1.00 68.25 217 ASN A CA 1
ATOM 1681 C C . ASN A 1 217 ? -4.318 -0.110 9.947 1.00 68.25 217 ASN A C 1
ATOM 1683 O O . ASN A 1 217 ? -3.402 0.197 10.717 1.00 68.25 217 ASN A O 1
ATOM 1687 N N . MET A 1 218 ? -5.460 0.576 9.880 1.00 78.00 218 MET A N 1
ATOM 1688 C CA . MET A 1 218 ? -5.774 1.750 10.697 1.00 78.00 218 MET A CA 1
ATOM 1689 C C . MET A 1 218 ? -6.747 1.401 11.830 1.00 78.00 218 MET A C 1
ATOM 1691 O O . MET A 1 218 ? -7.699 0.647 11.630 1.00 78.00 218 MET A O 1
ATOM 1695 N N . SER A 1 219 ? -6.537 1.990 13.009 1.00 81.81 219 SER A N 1
ATOM 1696 C CA . SER A 1 219 ? -7.453 1.879 14.151 1.00 81.81 219 SER A CA 1
ATOM 1697 C C . SER A 1 219 ? -8.081 3.230 14.484 1.00 81.81 219 SER A C 1
ATOM 1699 O O . SER A 1 219 ? -7.379 4.240 14.598 1.00 81.81 219 SER A O 1
ATOM 1701 N N . LEU A 1 220 ? -9.399 3.244 14.677 1.00 86.44 220 LEU A N 1
ATOM 1702 C CA . LEU A 1 220 ? -10.131 4.372 15.244 1.00 86.44 220 LEU A CA 1
ATOM 1703 C C . LEU A 1 220 ? -10.596 4.017 16.654 1.00 86.44 220 LEU A C 1
ATOM 1705 O O . LEU A 1 220 ? -11.208 2.970 16.847 1.00 86.44 220 LEU A O 1
ATOM 1709 N N . ILE A 1 221 ? -10.356 4.902 17.618 1.00 88.31 221 ILE A N 1
ATOM 1710 C CA . ILE A 1 221 ? -10.869 4.778 18.987 1.00 88.31 221 ILE A CA 1
ATOM 1711 C C . ILE A 1 221 ? -11.823 5.937 19.242 1.00 88.31 221 ILE A C 1
ATOM 1713 O O . ILE A 1 221 ? -11.421 7.099 19.160 1.00 88.31 221 ILE A O 1
ATOM 1717 N N . ASP A 1 222 ? -13.098 5.624 19.471 1.00 88.50 222 ASP A N 1
ATOM 1718 C CA . ASP A 1 222 ? -14.197 6.595 19.567 1.00 88.50 222 ASP A CA 1
ATOM 1719 C C . ASP A 1 222 ? -14.178 7.621 18.410 1.00 88.50 222 ASP A C 1
ATOM 1721 O O . ASP A 1 222 ? -14.358 8.827 18.595 1.00 88.50 222 ASP A O 1
ATOM 1725 N N . GLY A 1 223 ? -13.892 7.141 17.193 1.00 83.69 223 GLY A N 1
ATOM 1726 C CA . GLY A 1 223 ? -13.815 7.959 15.976 1.00 83.69 223 GLY A CA 1
ATOM 1727 C C . GLY A 1 223 ? -12.521 8.746 15.782 1.00 83.69 223 GLY A C 1
ATOM 1728 O O . GLY A 1 223 ? -12.393 9.463 14.791 1.00 83.69 223 GLY A O 1
ATOM 1729 N N . LYS A 1 224 ? -11.535 8.615 16.673 1.00 84.75 224 LYS A N 1
ATOM 1730 C CA . LYS A 1 224 ? -10.226 9.265 16.530 1.00 84.75 224 LYS A CA 1
ATOM 1731 C C . LYS A 1 224 ? -9.210 8.291 15.954 1.00 84.75 224 LYS A C 1
ATOM 1733 O O . LYS A 1 224 ? -9.058 7.192 16.475 1.00 84.75 224 LYS A O 1
ATOM 1738 N N . ASN A 1 225 ? -8.495 8.703 14.909 1.00 80.00 225 ASN A N 1
ATOM 1739 C CA . ASN A 1 225 ? -7.379 7.924 14.378 1.00 80.00 225 ASN A CA 1
ATOM 1740 C C . ASN A 1 225 ? -6.217 7.930 15.378 1.00 80.00 225 ASN A C 1
ATOM 1742 O O . ASN A 1 225 ? -5.746 8.997 15.770 1.00 80.00 225 ASN A O 1
ATOM 1746 N N . VAL A 1 226 ? -5.776 6.738 15.778 1.00 76.81 226 VAL A N 1
ATOM 1747 C CA . VAL A 1 226 ? -4.695 6.535 16.756 1.00 76.81 226 VAL A CA 1
ATOM 1748 C C . VAL A 1 226 ? -3.448 5.906 16.133 1.00 76.81 226 VAL A C 1
ATOM 1750 O O . VAL A 1 226 ? -2.478 5.636 16.835 1.00 76.81 226 VAL A O 1
ATOM 1753 N N . SER A 1 227 ? -3.449 5.668 14.820 1.00 67.81 227 SER A N 1
ATOM 1754 C CA . SER A 1 227 ? -2.327 5.080 14.092 1.00 67.81 227 SER A CA 1
ATOM 1755 C C . SER A 1 227 ? -1.336 6.186 13.681 1.00 67.81 227 SER A C 1
ATOM 1757 O O . SER A 1 227 ? -1.658 6.999 12.813 1.00 67.81 227 SER A O 1
ATOM 1759 N N . PRO A 1 228 ? -0.119 6.249 14.261 1.00 54.66 228 PRO A N 1
ATOM 1760 C CA . PRO A 1 228 ? 0.855 7.302 13.952 1.00 54.66 228 PRO A CA 1
ATOM 1761 C C . PRO A 1 228 ? 1.552 7.106 12.595 1.00 54.66 228 PRO A C 1
ATOM 1763 O O . PRO A 1 228 ? 2.215 8.019 12.109 1.00 54.66 228 PRO A O 1
ATOM 1766 N N . PHE A 1 229 ? 1.416 5.926 11.980 1.00 55.09 229 PHE A N 1
ATOM 1767 C CA . PHE A 1 229 ? 1.960 5.604 10.661 1.00 55.09 229 PHE A CA 1
ATOM 1768 C C . PHE A 1 229 ? 0.936 4.843 9.815 1.00 55.09 229 PHE A C 1
ATOM 1770 O O . PHE A 1 229 ? 0.098 4.120 10.345 1.00 55.09 229 PHE A O 1
ATOM 1777 N N . VAL A 1 230 ? 1.090 4.950 8.491 1.00 52.34 230 VAL A N 1
ATOM 1778 C CA . VAL A 1 230 ? 0.218 4.406 7.424 1.00 52.34 230 VAL A CA 1
ATOM 1779 C C . VAL A 1 230 ? 0.003 2.883 7.483 1.00 52.34 230 VAL A C 1
ATOM 1781 O O . VAL A 1 230 ? -0.794 2.363 6.720 1.00 52.34 230 VAL A O 1
ATOM 1784 N N . CYS A 1 231 ? 0.706 2.135 8.338 1.00 50.97 231 CYS A N 1
ATOM 1785 C CA . CYS A 1 231 ? 0.647 0.669 8.299 1.00 50.97 231 CYS A CA 1
ATOM 1786 C C . CYS A 1 231 ? 0.795 -0.053 9.644 1.00 50.97 231 CYS A C 1
ATOM 1788 O O . CYS A 1 231 ? 0.865 -1.283 9.650 1.00 50.97 231 CYS A O 1
ATOM 1790 N N . LEU A 1 232 ? 0.890 0.658 10.773 1.00 59.28 232 LEU A N 1
ATOM 1791 C CA . LEU A 1 232 ? 1.252 0.041 12.051 1.00 59.28 232 LEU A CA 1
ATOM 1792 C C . LEU A 1 232 ? 0.450 0.646 13.197 1.00 59.28 232 LEU A C 1
ATOM 1794 O O . LEU A 1 232 ? 0.587 1.828 13.502 1.00 59.28 232 LEU A O 1
ATOM 1798 N N . THR A 1 233 ? -0.321 -0.199 13.876 1.00 66.31 233 THR A N 1
ATOM 1799 C CA . THR A 1 233 ? -0.841 0.107 15.207 1.00 66.31 233 THR A CA 1
ATOM 1800 C C . THR A 1 233 ? -0.249 -0.920 16.165 1.00 66.31 233 THR A C 1
ATOM 1802 O O . THR A 1 233 ? -0.511 -2.111 16.028 1.00 66.31 233 THR A O 1
ATOM 1805 N N . SER A 1 234 ? 0.628 -0.489 17.074 1.00 73.75 234 SER A N 1
ATOM 1806 C CA . SER A 1 234 ? 1.166 -1.386 18.097 1.00 73.75 234 SER A CA 1
ATOM 1807 C C . SER A 1 234 ? 0.116 -1.629 19.177 1.00 73.75 234 SER A C 1
ATOM 1809 O O . SER A 1 234 ? -0.736 -0.775 19.438 1.00 73.75 234 SER A O 1
ATOM 1811 N N . LYS A 1 235 ? 0.212 -2.778 19.847 1.00 81.94 235 LYS A N 1
ATOM 1812 C CA . LYS A 1 235 ? -0.614 -3.103 21.011 1.00 81.94 235 LYS A CA 1
ATOM 1813 C C . LYS A 1 235 ? -0.583 -1.993 22.067 1.00 81.94 235 LYS A C 1
ATOM 1815 O O . LYS A 1 235 ? -1.627 -1.607 22.585 1.00 81.94 235 LYS A O 1
ATOM 1820 N N . ASP A 1 236 ? 0.607 -1.474 22.361 1.00 82.00 236 ASP A N 1
ATOM 1821 C CA . ASP A 1 236 ? 0.790 -0.441 23.381 1.00 82.00 236 ASP A CA 1
ATOM 1822 C C . ASP A 1 236 ? 0.131 0.887 22.981 1.00 82.00 236 ASP A C 1
ATOM 1824 O O . ASP A 1 236 ? -0.515 1.505 23.819 1.00 82.00 236 ASP A O 1
ATOM 1828 N N . TRP A 1 237 ? 0.179 1.283 21.701 1.00 79.56 237 TRP A N 1
ATOM 1829 C CA . TRP A 1 237 ? -0.539 2.478 21.234 1.00 79.56 237 TRP A CA 1
ATOM 1830 C C . TRP A 1 237 ? -2.053 2.341 21.378 1.00 79.56 237 TRP A C 1
ATOM 1832 O O . TRP A 1 237 ? -2.709 3.285 21.815 1.00 79.56 237 TRP A O 1
ATOM 1842 N N . VAL A 1 238 ? -2.610 1.168 21.053 1.00 83.44 238 VAL A N 1
ATOM 1843 C CA . VAL A 1 238 ? -4.041 0.902 21.270 1.00 83.44 238 VAL A CA 1
ATOM 1844 C C . VAL A 1 238 ? -4.370 0.981 22.755 1.00 83.44 238 VAL A C 1
ATOM 1846 O O . VAL A 1 238 ? -5.340 1.635 23.127 1.00 83.44 238 VAL A O 1
ATOM 1849 N N . ARG A 1 239 ? -3.553 0.356 23.610 1.00 87.00 239 ARG A N 1
ATOM 1850 C CA . ARG A 1 239 ? -3.770 0.365 25.059 1.00 87.00 239 ARG A CA 1
ATOM 1851 C C . ARG A 1 239 ? -3.768 1.788 25.613 1.00 87.00 239 ARG A C 1
ATOM 1853 O O . ARG A 1 239 ? -4.703 2.153 26.321 1.00 87.00 239 ARG A O 1
ATOM 1860 N N . ASP A 1 240 ? -2.760 2.586 25.278 1.00 86.81 240 ASP A N 1
ATOM 1861 C CA . ASP A 1 240 ? -2.640 3.966 25.754 1.00 86.81 240 ASP A CA 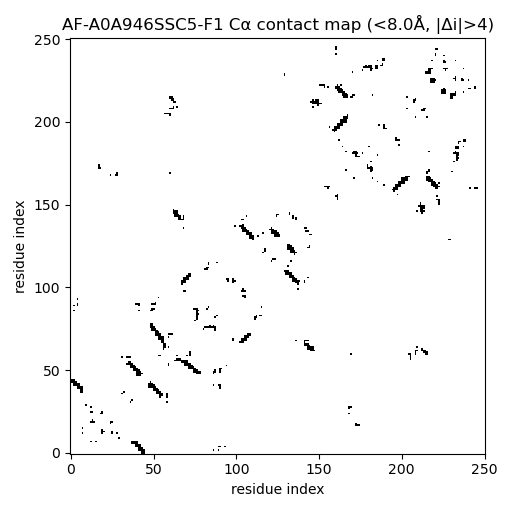1
ATOM 1862 C C . ASP A 1 240 ? -3.851 4.801 25.317 1.00 86.81 240 ASP A C 1
ATOM 1864 O O . ASP A 1 240 ? -4.482 5.473 26.137 1.00 86.81 240 ASP A O 1
ATOM 1868 N N . ALA A 1 241 ? -4.258 4.675 24.054 1.00 87.00 241 ALA A N 1
ATOM 1869 C CA . ALA A 1 241 ? -5.397 5.411 23.528 1.00 87.00 241 A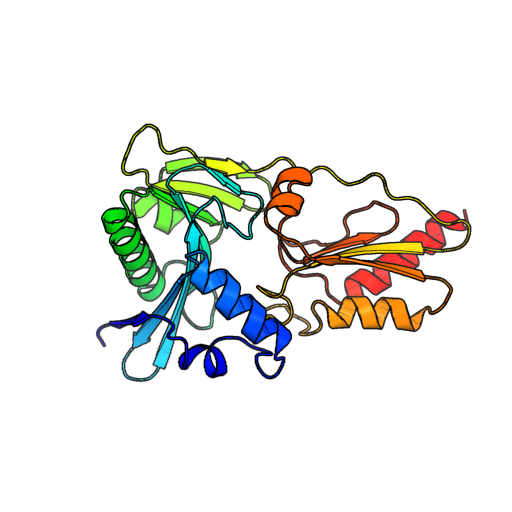LA A CA 1
ATOM 1870 C C . ALA A 1 241 ? -6.753 4.950 24.113 1.00 87.00 241 ALA A C 1
ATOM 1872 O O . ALA A 1 241 ? -7.632 5.786 24.339 1.00 87.00 241 ALA A O 1
ATOM 1873 N N . ILE A 1 242 ? -6.920 3.662 24.453 1.00 88.81 242 ILE A N 1
ATOM 1874 C CA . ILE A 1 242 ? -8.074 3.174 25.233 1.00 88.81 242 ILE A CA 1
ATOM 1875 C C . ILE A 1 242 ? -8.119 3.865 26.605 1.00 88.81 242 ILE A C 1
ATOM 1877 O O . ILE A 1 242 ? -9.182 4.319 27.037 1.00 88.81 242 ILE A O 1
ATOM 1881 N N . GLN A 1 243 ? -6.983 3.975 27.302 1.00 88.62 243 GLN A N 1
ATOM 1882 C CA . GLN A 1 243 ? -6.937 4.615 28.622 1.00 88.62 243 GLN A CA 1
ATOM 1883 C C . GLN A 1 243 ? -7.257 6.117 28.543 1.00 88.62 243 GLN A C 1
ATOM 1885 O O . GLN A 1 243 ? -8.018 6.631 29.370 1.00 88.62 243 GLN A O 1
ATOM 1890 N N . GLU A 1 244 ? -6.752 6.819 27.527 1.00 88.00 244 GLU A N 1
ATOM 1891 C CA . GLU A 1 244 ? -7.060 8.236 27.285 1.00 88.00 244 GLU A CA 1
ATOM 1892 C C . GLU A 1 244 ? -8.551 8.479 26.998 1.00 88.00 244 GLU A C 1
ATOM 1894 O O . GLU A 1 244 ? -9.154 9.418 27.540 1.00 88.00 244 GLU A O 1
ATOM 1899 N N . ALA A 1 245 ? -9.173 7.619 26.186 1.00 86.38 245 ALA A N 1
ATOM 1900 C CA . ALA A 1 245 ? -10.600 7.695 25.868 1.00 86.38 245 ALA A CA 1
ATOM 1901 C C . ALA A 1 245 ? -11.474 7.542 27.127 1.00 86.38 245 ALA A C 1
ATOM 1903 O O . ALA A 1 245 ? -12.423 8.304 27.348 1.00 86.38 245 ALA A O 1
ATOM 1904 N N . ARG A 1 246 ? -11.102 6.623 28.024 1.00 84.50 246 ARG A N 1
ATOM 1905 C CA . ARG A 1 246 ? -11.798 6.400 29.302 1.00 84.50 246 ARG A CA 1
ATOM 1906 C C . ARG A 1 246 ? -11.659 7.572 30.268 1.00 84.50 246 ARG A C 1
ATOM 1908 O O . ARG A 1 246 ? -12.643 7.951 30.909 1.00 84.50 246 ARG A O 1
ATOM 1915 N N . ALA A 1 247 ? -10.467 8.160 30.364 1.00 83.50 247 ALA A N 1
ATOM 1916 C CA . ALA A 1 247 ? -10.241 9.343 31.193 1.00 83.50 247 ALA A CA 1
ATOM 1917 C C . ALA A 1 247 ? -11.098 10.528 30.717 1.00 83.50 247 ALA A C 1
ATOM 1919 O O . ALA A 1 247 ? -11.735 11.206 31.524 1.00 83.50 247 ALA A O 1
ATOM 1920 N N . SER A 1 248 ? -11.193 10.710 29.398 1.00 76.69 248 SER A N 1
ATOM 1921 C CA . SER A 1 248 ? -11.997 11.767 28.773 1.00 76.69 248 SER A CA 1
ATOM 1922 C C . SER A 1 248 ? -13.505 11.574 28.973 1.00 76.69 248 SER A C 1
ATOM 1924 O O . SER A 1 248 ? -14.232 12.552 29.096 1.00 76.69 248 SER A O 1
ATOM 1926 N N . SER A 1 249 ? -13.971 10.325 29.049 1.00 67.69 249 SER A N 1
ATOM 1927 C CA . SER A 1 249 ? -15.390 9.978 29.245 1.00 67.69 249 SER A CA 1
ATOM 1928 C C . SER A 1 249 ? -15.859 10.044 30.706 1.00 67.69 249 SER A C 1
ATOM 1930 O O . SER A 1 249 ? -17.055 9.962 30.975 1.00 67.69 249 SER A O 1
ATOM 1932 N N . SER A 1 250 ? -14.923 10.159 31.654 1.00 58.75 250 SER A N 1
ATOM 1933 C CA . SER A 1 250 ? -15.199 10.237 33.100 1.00 58.75 250 SER A CA 1
ATOM 1934 C C . SER A 1 250 ? -15.167 11.676 33.645 1.00 58.75 250 SER A C 1
ATOM 1936 O O . SER A 1 250 ? -15.282 11.866 34.858 1.00 58.75 250 SER A O 1
ATOM 1938 N N . SER A 1 251 ? -14.963 12.660 32.762 1.00 46.31 251 SER A N 1
ATOM 1939 C CA . SER A 1 251 ? -14.841 14.100 33.048 1.00 46.31 251 SER A CA 1
ATOM 1940 C C . SER A 1 251 ? -16.134 14.837 32.717 1.00 46.31 251 SER A C 1
ATOM 1942 O O . SER A 1 251 ? -16.493 15.759 33.482 1.00 46.31 251 SER A O 1
#

Nearest PDB structures (foldseek):
  2vbq-assembly1_A  TM=6.966E-01  e=3.190E-04  Salmonella enterica
  1s60-assembly1_A-2  TM=6.982E-01  e=4.534E-03  Salmonella enterica subsp. enterica serovar Enteritidis
  4f0y-assembly1_B  TM=6.920E-01  e=2.122E-02  Acinetobacter haemolyticus
  1s5k-assembly1_B  TM=5.987E-01  e=2.257E-02  Salmonella enterica subsp. enterica serovar Enteritidis
  6rfy-assembly1_D  TM=3.922E-01  e=3.698E-02  Mycobacteroides abscessus